Protein AF-0000000068252266 (afdb_homodimer)

InterPro domains:
  IPR003597 Immunoglobulin C1-set [PF07654] (34-118)
  IPR003597 Immunoglobulin C1-set [SM00407] (48-122)
  IPR007110 Immunoglobulin-like domain [PS50835] (32-126)
  IPR013783 Immunoglobulin-like fold [G3DSA:2.60.40.10] (27-131)
  IPR036179 Immunoglobulin-like domain superfamily [SSF48726] (28-122)
  IPR050160 Major Histocompatibility Complex/Immunoglobulin [PTHR19944] (27-120)

pLDDT: mean 85.29, std 20.95, range [29.28, 98.81]

Secondary structure (DSSP, 8-state):
--------------B-TTS-B-----PPPBPPEEEEEPPPHHHHHTT-EEEEEEEEEEBSS--EEEEEETTEEE-TTEEEPPPEE-TTS-EEEEEEEEE-HHHHHH-S-EEEEEE-TT--EEEEE-GGGT-/--------------B-TTS-B-----PPPBPPEEEEEPPPHHHHHTT-EEEEEEEEEEBSS--EEEEEETTEEE-TTEEEPPPEE-TTS-EEEEEEEEE-HHHHHH-S-EEEEEE-TT--EEEEE-GGGT-

Organism: Cavia porcellus (NCBI:txid10141)

Sequence (262 aa):
GQQRFLQKSVSQCVVFGGGTRLTVLGQPKSPPTVSLFPPSSEELQDNKATVVCLLNSFYPGSAKVSWKADGTTINQGVQTTQPAKQSDNKYMASSYLTLTPDQWRSHRRISCQVEHEAGNVEKSLAPSECSGQQRFLQKSVSQCVVFGGGTRLTVLGQPKSPPTVSLFPPSSEELQDNKATVVCLLNSFYPGSAKVSWKADGTTINQGVQTTQPAKQSDNKYMASSYLTLTPDQWRSHRRISCQVEHEAGNVEKSLAPSECS

Solvent-accessible surface area (backbone atoms only — not comparable to full-atom values): 14942 Å² total; per-residue (Å²): 132,86,80,76,79,74,78,71,80,65,79,75,60,68,66,55,75,102,63,61,62,53,65,72,73,61,84,72,69,30,36,52,49,74,46,61,26,56,49,26,71,68,39,45,75,66,64,28,26,45,37,38,37,38,35,34,61,14,23,69,73,62,71,48,79,44,38,26,49,70,84,38,80,52,75,75,52,61,49,68,56,74,61,39,77,44,96,89,71,25,17,36,32,42,34,36,40,51,41,42,43,65,59,50,65,70,38,70,30,42,32,46,36,35,45,32,94,58,38,69,43,75,50,72,46,39,48,82,77,69,99,132,86,80,76,79,74,78,73,81,66,78,76,61,66,64,57,74,101,64,62,63,54,67,70,74,61,83,71,68,30,39,53,49,75,48,60,25,54,50,28,71,67,40,44,74,66,63,27,26,46,37,38,37,38,36,34,63,14,22,70,73,62,70,48,79,45,38,25,48,71,84,37,79,51,75,74,53,60,51,69,56,75,60,40,78,44,96,86,72,25,18,34,33,40,36,35,38,50,40,41,42,65,59,48,65,70,37,71,31,43,31,48,36,34,45,31,94,58,39,70,44,74,50,73,46,40,48,81,76,68,100

Foldseek 3Di:
DDPPPPPPPPPPQPQDPPRPSPCPVDDDFDFWDKDKDWADPVQLVVQKTKIKIKTDFGPPQDKDKWKDFVRHTDDPQKDKDRWDQDPVRGTIIMMMHMDTNVVLQVTQKMKMWMDDPVDIDMDIDGPVVVD/DPPPPPPPPPPPQPQDPPRPSPCVVDPDFDFWDKDKDWADPVQLVVQKTKIKIKTDFGPPQDKDKWKDFPRHTDDPQKDKDRWDQDPVRGTIIMMMHMDTNVVLQVTQKMKMWMDDPVDIDMDIDGPVVVD

Structure (mmCIF, N/CA/C/O backbone):
data_AF-0000000068252266-model_v1
#
loop_
_entity.id
_entity.type
_entity.pdbx_description
1 polymer 'Ig-like domain-containing protein'
#
loop_
_atom_site.group_PDB
_atom_site.id
_atom_site.type_symbol
_atom_site.label_atom_id
_atom_site.label_alt_id
_atom_site.label_comp_id
_atom_site.label_asym_id
_atom_site.label_entity_id
_atom_site.label_seq_id
_atom_site.pdbx_PDB_ins_code
_atom_site.Cartn_x
_atom_site.Cartn_y
_atom_site.Cartn_z
_atom_site.occupancy
_atom_site.B_iso_or_equiv
_atom_site.auth_seq_id
_atom_site.auth_comp_id
_atom_site.auth_asym_id
_atom_site.auth_atom_id
_atom_site.pdbx_PDB_model_num
ATOM 1 N N . GLY A 1 1 ? 28.953 31.609 -19.25 1 29.7 1 GLY A N 1
ATOM 2 C CA . GLY A 1 1 ? 29.438 30.391 -18.641 1 29.7 1 GLY A CA 1
ATOM 3 C C . GLY A 1 1 ? 28.781 30.094 -17.297 1 29.7 1 GLY A C 1
ATOM 4 O O . GLY A 1 1 ? 28.828 30.906 -16.375 1 29.7 1 GLY A O 1
ATOM 5 N N . GLN A 1 2 ? 27.578 29.359 -17.172 1 31.2 2 GLN A N 1
ATOM 6 C CA . GLN A 1 2 ? 26.516 29.422 -16.172 1 31.2 2 GLN A CA 1
ATOM 7 C C . GLN A 1 2 ? 27 28.891 -14.82 1 31.2 2 GLN A C 1
ATOM 9 O O . GLN A 1 2 ? 27.516 27.781 -14.734 1 31.2 2 GLN A O 1
ATOM 14 N N . GLN A 1 3 ? 27.531 29.797 -13.852 1 32.62 3 GLN A N 1
ATOM 15 C CA . GLN A 1 3 ? 28.031 29.547 -12.492 1 32.62 3 GLN A CA 1
ATOM 16 C C . GLN A 1 3 ? 27.031 28.719 -11.695 1 32.62 3 GLN A C 1
ATOM 18 O O . GLN A 1 3 ? 25.875 29.109 -11.539 1 32.62 3 GLN A O 1
ATOM 23 N N . ARG A 1 4 ? 27.094 27.406 -11.867 1 33.03 4 ARG A N 1
ATOM 24 C CA . ARG A 1 4 ? 26.359 26.359 -11.164 1 33.03 4 ARG A CA 1
ATOM 25 C C . ARG A 1 4 ? 26.375 26.594 -9.656 1 33.03 4 ARG A C 1
ATOM 27 O O . ARG A 1 4 ? 27.453 26.578 -9.031 1 33.03 4 ARG A O 1
ATOM 34 N N . PHE A 1 5 ? 25.516 27.5 -9.023 1 32.75 5 PHE A N 1
ATOM 35 C CA . PHE A 1 5 ? 25.281 27.703 -7.602 1 32.75 5 PHE A CA 1
ATOM 36 C C . PHE A 1 5 ? 25.109 26.375 -6.871 1 32.75 5 PHE A C 1
ATOM 38 O O . PHE A 1 5 ? 24.109 25.688 -7.07 1 32.75 5 PHE A O 1
ATOM 45 N N . LEU A 1 6 ? 26.094 25.531 -6.77 1 36.34 6 LEU A N 1
ATOM 46 C CA . LEU A 1 6 ? 26.078 24.328 -5.945 1 36.34 6 LEU A CA 1
ATOM 47 C C . LEU A 1 6 ? 25.578 24.641 -4.535 1 36.34 6 LEU A C 1
ATOM 49 O O . LEU A 1 6 ? 26.172 25.453 -3.83 1 36.34 6 LEU A O 1
ATOM 53 N N . GLN A 1 7 ? 24.344 24.953 -4.316 1 37.72 7 GLN A N 1
ATOM 54 C CA . GLN A 1 7 ? 23.812 25.109 -2.963 1 37.72 7 GLN A CA 1
ATOM 55 C C . GLN A 1 7 ? 24.188 23.906 -2.086 1 37.72 7 GLN A C 1
ATOM 57 O O . GLN A 1 7 ? 23.641 22.828 -2.234 1 37.72 7 GLN A O 1
ATOM 62 N N . LYS A 1 8 ? 25.516 23.672 -1.733 1 38.34 8 LYS A N 1
ATOM 63 C CA . LYS A 1 8 ? 25.922 22.75 -0.679 1 38.34 8 LYS A CA 1
ATOM 64 C C . LYS A 1 8 ? 25.094 22.953 0.584 1 38.34 8 LYS A C 1
ATOM 66 O O . LYS A 1 8 ? 25 24.078 1.102 1 38.34 8 LYS A O 1
ATOM 71 N N . SER A 1 9 ? 23.969 22.234 0.758 1 40.16 9 SER A N 1
ATOM 72 C CA . SER A 1 9 ? 23.344 22.156 2.078 1 40.16 9 SER A CA 1
ATOM 73 C C . SER A 1 9 ? 24.391 22 3.174 1 40.16 9 SER A C 1
ATOM 75 O O . SER A 1 9 ? 25.047 20.953 3.268 1 40.16 9 SER A O 1
ATOM 77 N N . VAL A 1 10 ? 25.109 22.984 3.525 1 40.88 10 VAL A N 1
ATOM 78 C CA . VAL A 1 10 ? 26 23.062 4.684 1 40.88 10 VAL A CA 1
ATOM 79 C C . VAL A 1 10 ? 25.234 22.625 5.938 1 40.88 10 VAL A C 1
ATOM 81 O O . VAL A 1 10 ? 24.125 23.078 6.184 1 40.88 10 VAL A O 1
ATOM 84 N N . SER A 1 11 ? 25.234 21.391 6.273 1 43.44 11 SER A N 1
ATOM 85 C CA . SER A 1 11 ? 24.922 21.031 7.652 1 43.44 11 SER A CA 1
ATOM 86 C C . SER A 1 11 ? 25.453 22.062 8.633 1 43.44 11 SER A C 1
ATOM 88 O O . SER A 1 11 ? 26.672 22.281 8.711 1 43.44 11 SER A O 1
ATOM 90 N N . GLN A 1 12 ? 24.734 23.188 8.719 1 42.5 12 GLN A N 1
ATOM 91 C CA . GLN A 1 12 ? 25.125 24.234 9.656 1 42.5 12 GLN A CA 1
ATOM 92 C C . GLN A 1 12 ? 25.359 23.672 11.055 1 42.5 12 GLN A C 1
ATOM 94 O O . GLN A 1 12 ? 24.422 23.172 11.688 1 42.5 12 GLN A O 1
ATOM 99 N N . CYS A 1 13 ? 26.422 22.953 11.258 1 47.38 13 CYS A N 1
ATOM 100 C CA . CYS A 1 13 ? 26.844 22.625 12.609 1 47.38 13 CYS A CA 1
ATOM 101 C C . CYS A 1 13 ? 26.938 23.875 13.477 1 47.38 13 CYS A C 1
ATOM 103 O O . CYS A 1 13 ? 27.531 24.875 13.07 1 47.38 13 CYS A O 1
ATOM 105 N N . VAL A 1 14 ? 25.922 24.156 14.242 1 48.88 14 VAL A N 1
ATOM 106 C CA . VAL A 1 14 ? 26.062 25.219 15.234 1 48.88 14 VAL A CA 1
ATOM 107 C C . VAL A 1 14 ? 27.281 24.953 16.125 1 48.88 14 VAL A C 1
ATOM 109 O O . VAL A 1 14 ? 27.438 23.859 16.656 1 48.88 14 VAL A O 1
ATOM 112 N N . VAL A 1 15 ? 28.375 25.531 15.734 1 50.25 15 VAL A N 1
ATOM 113 C CA . VAL A 1 15 ? 29.594 25.516 16.531 1 50.25 15 VAL A CA 1
ATOM 114 C C . VAL A 1 15 ? 29.438 26.438 17.734 1 50.25 15 VAL A C 1
ATOM 116 O O . VAL A 1 15 ? 29.172 27.641 17.562 1 50.25 15 VAL A O 1
ATOM 119 N N . PHE A 1 16 ? 28.938 25.906 18.844 1 48.94 16 PHE A N 1
ATOM 120 C CA . PHE A 1 16 ? 29.016 26.766 20.016 1 48.94 16 PHE A CA 1
ATOM 121 C C . PHE A 1 16 ? 30.469 27.047 20.375 1 48.94 16 PHE A C 1
ATOM 123 O O . PHE A 1 16 ? 31.375 26.359 19.906 1 48.94 16 PHE A O 1
ATOM 130 N N . GLY A 1 17 ? 30.875 27.797 21.5 1 48.19 17 GLY A N 1
ATOM 131 C CA . GLY A 1 17 ? 32.125 28.297 22.078 1 48.19 17 GLY A CA 1
ATOM 132 C C . GLY A 1 17 ? 33.219 27.25 22.125 1 48.19 17 GLY A C 1
ATOM 133 O O . GLY A 1 17 ? 33.719 26.828 21.094 1 48.19 17 GLY A O 1
ATOM 134 N N . GLY A 1 18 ? 33.531 26.688 23.375 1 52.78 18 GLY A N 1
ATOM 135 C CA . GLY A 1 18 ? 34.781 26.047 23.719 1 52.78 18 GLY A CA 1
ATOM 136 C C . GLY A 1 18 ? 35.188 24.938 22.75 1 52.78 18 GLY A C 1
ATOM 137 O O . GLY A 1 18 ? 36.25 24.328 22.906 1 52.78 18 GLY A O 1
ATOM 138 N N . GLY A 1 19 ? 34.938 24.859 21.391 1 51.91 19 GLY A N 1
ATOM 139 C CA . GLY A 1 19 ? 35.156 24.125 20.172 1 51.91 19 GLY A CA 1
ATOM 140 C C . GLY A 1 19 ? 34.344 22.844 20.094 1 51.91 19 GLY A C 1
ATOM 141 O O . GLY A 1 19 ? 34.719 21.906 19.391 1 51.91 19 GLY A O 1
ATOM 142 N N . THR A 1 20 ? 33.719 22.438 21.219 1 53.84 20 THR A N 1
ATOM 143 C CA . THR A 1 20 ? 33.031 21.156 21.062 1 53.84 20 THR A CA 1
ATOM 144 C C . THR A 1 20 ? 32.031 21.203 19.891 1 53.84 20 THR A C 1
ATOM 146 O O . THR A 1 20 ? 31.156 22.062 19.859 1 53.84 20 THR A O 1
ATOM 149 N N . ARG A 1 21 ? 32.5 20.844 18.781 1 52.28 21 ARG A N 1
ATOM 150 C CA . ARG A 1 21 ? 31.625 20.641 17.625 1 52.28 21 ARG A CA 1
ATOM 151 C C . ARG A 1 21 ? 30.516 19.641 17.938 1 52.28 21 ARG A C 1
ATOM 153 O O . ARG A 1 21 ? 30.797 18.516 18.375 1 52.28 21 ARG A O 1
ATOM 160 N N . LEU A 1 22 ? 29.5 20.047 18.688 1 50.22 22 LEU A N 1
ATOM 161 C CA . LEU A 1 22 ? 28.359 19.156 18.766 1 50.22 22 LEU A CA 1
ATOM 162 C C . LEU A 1 22 ? 27.953 18.672 17.375 1 50.22 22 LEU A C 1
ATOM 164 O O . LEU A 1 22 ? 27.609 19.484 16.5 1 50.22 22 LEU A O 1
ATOM 168 N N . THR A 1 23 ? 28.766 17.891 16.859 1 50.09 23 THR A N 1
ATOM 169 C CA . THR A 1 23 ? 28.297 17.281 15.617 1 50.09 23 THR A CA 1
ATOM 170 C C . THR A 1 23 ? 26.891 16.719 15.781 1 50.09 23 THR A C 1
ATOM 172 O O . THR A 1 23 ? 26.672 15.797 16.578 1 50.09 23 THR A O 1
ATOM 175 N N . VAL A 1 24 ? 25.922 17.516 15.93 1 52.19 24 VAL A N 1
ATOM 176 C CA . VAL A 1 24 ? 24.578 16.953 15.836 1 52.19 24 VAL A CA 1
ATOM 177 C C . VAL A 1 24 ? 24.547 15.883 14.742 1 52.19 24 VAL A C 1
ATOM 179 O O . VAL A 1 24 ? 24.688 16.203 13.562 1 52.19 24 VAL A O 1
ATOM 182 N N . LEU A 1 25 ? 25.281 14.875 15.031 1 56.47 25 LEU A N 1
ATOM 183 C CA . LEU A 1 25 ? 25.203 13.812 14.031 1 56.47 25 LEU A CA 1
ATOM 184 C C . LEU A 1 25 ? 23.75 13.57 13.602 1 56.47 25 LEU A C 1
ATOM 186 O O . LEU A 1 25 ? 22.906 13.227 14.43 1 56.47 25 LEU A O 1
ATOM 190 N N . GLY A 1 26 ? 23.25 14.445 12.836 1 72.94 26 GLY A N 1
ATOM 191 C CA . GLY A 1 26 ? 21.922 14.273 12.289 1 72.94 26 GLY A CA 1
ATOM 192 C C . GLY A 1 26 ? 21.641 12.844 11.859 1 72.94 26 GLY A C 1
ATOM 193 O O . GLY A 1 26 ? 22.516 11.984 11.93 1 72.94 26 GLY A O 1
ATOM 194 N N . GLN A 1 27 ? 20.391 12.367 11.797 1 86.12 27 GLN A N 1
ATOM 195 C CA . GLN A 1 27 ? 20 11.047 11.312 1 86.12 27 GLN A CA 1
ATOM 196 C C . GLN A 1 27 ? 20.672 10.727 9.977 1 86.12 27 GLN A C 1
ATOM 198 O O . GLN A 1 27 ? 20.672 11.562 9.07 1 86.12 27 GLN A O 1
ATOM 203 N N . PRO A 1 28 ? 21.469 9.664 10 1 92.62 28 PRO A N 1
ATOM 204 C CA . PRO A 1 28 ? 22.109 9.289 8.734 1 92.62 28 PRO A CA 1
ATOM 205 C C . PRO A 1 28 ? 21.109 9.133 7.59 1 92.62 28 PRO A C 1
ATOM 207 O O . PRO A 1 28 ? 19.969 8.719 7.809 1 92.62 28 PRO A O 1
ATOM 210 N N . LYS A 1 29 ? 21.578 9.531 6.398 1 95.81 29 LYS A N 1
ATOM 211 C CA . LYS A 1 29 ? 20.766 9.312 5.207 1 95.81 29 LYS A CA 1
ATOM 212 C C . LYS A 1 29 ? 20.562 7.82 4.949 1 95.81 29 LYS A C 1
ATOM 214 O O . LYS A 1 29 ? 21.469 7.012 5.207 1 95.81 29 LYS A O 1
ATOM 219 N N . SER A 1 30 ? 19.422 7.453 4.539 1 97.56 30 SER A N 1
ATOM 220 C CA . SER A 1 30 ? 19.078 6.07 4.227 1 97.56 30 SER A CA 1
ATOM 221 C C . SER A 1 30 ? 18.141 5.992 3.02 1 97.56 30 SER A C 1
ATOM 223 O O . SER A 1 30 ? 17.109 6.668 2.98 1 97.56 30 SER A O 1
ATOM 225 N N . PRO A 1 31 ? 18.578 5.227 1.984 1 98.12 31 PRO A N 1
ATOM 226 C CA . PRO A 1 31 ? 17.672 5.035 0.848 1 98.12 31 PRO A CA 1
ATOM 227 C C . PRO A 1 31 ? 16.438 4.211 1.205 1 98.12 31 PRO A C 1
ATOM 229 O O . PRO A 1 31 ? 16.469 3.463 2.188 1 98.12 31 PRO A O 1
ATOM 232 N N . PRO A 1 32 ? 15.406 4.301 0.419 1 98.19 32 PRO A N 1
ATOM 233 C CA . PRO A 1 32 ? 14.203 3.516 0.714 1 98.19 32 PRO A CA 1
ATOM 234 C C . PRO A 1 32 ? 14.383 2.027 0.423 1 98.19 32 PRO A C 1
ATOM 236 O O . PRO A 1 32 ? 15.062 1.661 -0.542 1 98.19 32 PRO A O 1
ATOM 239 N N . THR A 1 33 ? 13.922 1.274 1.376 1 95.94 33 THR A N 1
ATOM 240 C CA . THR A 1 33 ? 13.625 -0.108 1.017 1 95.94 33 THR A CA 1
ATOM 241 C C . THR A 1 33 ? 12.336 -0.193 0.206 1 95.94 33 THR A C 1
ATOM 243 O O . THR A 1 33 ? 11.273 0.225 0.673 1 95.94 33 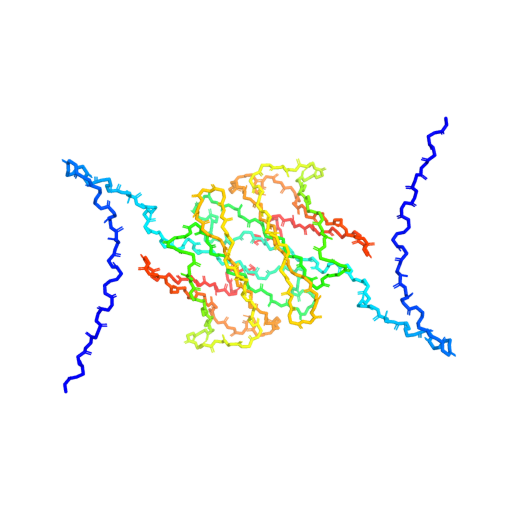THR A O 1
ATOM 246 N N . VAL A 1 34 ? 12.477 -0.774 -1.047 1 97.31 34 VAL A N 1
ATOM 247 C CA . VAL A 1 34 ? 11.336 -0.759 -1.955 1 97.31 34 VAL A CA 1
ATOM 248 C C . VAL A 1 34 ? 10.766 -2.17 -2.094 1 97.31 34 VAL A C 1
ATOM 250 O O . VAL A 1 34 ? 11.516 -3.133 -2.268 1 97.31 34 VAL A O 1
ATOM 253 N N . SER A 1 35 ? 9.508 -2.273 -1.923 1 96.38 35 SER A N 1
ATOM 254 C CA . SER A 1 35 ? 8.797 -3.529 -2.145 1 96.38 35 SER A CA 1
ATOM 255 C C . SER A 1 35 ? 7.648 -3.35 -3.127 1 96.38 35 SER A C 1
ATOM 257 O O . SER A 1 35 ? 6.922 -2.354 -3.064 1 96.38 35 SER A O 1
ATOM 259 N N . LEU A 1 36 ? 7.5 -4.363 -4.027 1 96.81 36 LEU A N 1
ATOM 260 C CA . LEU A 1 36 ? 6.418 -4.352 -5.008 1 96.81 36 LEU A CA 1
ATOM 261 C C . LEU A 1 36 ? 5.43 -5.48 -4.742 1 96.81 36 LEU A C 1
ATOM 263 O O . LEU A 1 36 ? 5.832 -6.609 -4.457 1 96.81 36 LEU A O 1
ATOM 267 N N . PHE A 1 37 ? 4.188 -5.152 -4.809 1 95.88 37 PHE A N 1
ATOM 268 C CA . PHE A 1 37 ? 3.129 -6.125 -4.574 1 95.88 37 PHE A CA 1
ATOM 269 C C . PHE A 1 37 ? 2.227 -6.25 -5.797 1 95.88 37 PHE A C 1
ATOM 271 O O . PHE A 1 37 ? 1.76 -5.242 -6.336 1 95.88 37 PHE A O 1
ATOM 278 N N . PRO A 1 38 ? 1.983 -7.465 -6.148 1 95.31 38 PRO A N 1
ATOM 279 C CA . PRO A 1 38 ? 1.116 -7.684 -7.309 1 95.31 38 PRO A CA 1
ATOM 280 C C . PRO A 1 38 ? -0.359 -7.441 -6.996 1 95.31 38 PRO A C 1
ATOM 282 O O . PRO A 1 38 ? -0.738 -7.348 -5.824 1 95.31 38 PRO A O 1
ATOM 285 N N . PRO A 1 39 ? -1.132 -7.277 -8.055 1 94.19 39 PRO A N 1
ATOM 286 C CA . PRO A 1 39 ? -2.578 -7.195 -7.832 1 94.19 39 PRO A CA 1
ATOM 287 C C . PRO A 1 39 ? -3.135 -8.414 -7.102 1 94.19 39 PRO A C 1
ATOM 289 O O . PRO A 1 39 ? -2.568 -9.508 -7.195 1 94.19 39 PRO A O 1
ATOM 292 N N . SER A 1 40 ? -4.191 -8.148 -6.344 1 87.81 40 SER A N 1
ATOM 293 C CA . SER A 1 40 ? -4.859 -9.281 -5.703 1 87.81 40 SER A CA 1
ATOM 294 C C . SER A 1 40 ? -5.738 -10.039 -6.691 1 87.81 40 SER A C 1
ATOM 296 O O . SER A 1 40 ? -6.188 -9.469 -7.691 1 87.81 40 SER A O 1
ATOM 298 N N . SER A 1 41 ? -5.977 -11.32 -6.387 1 88.38 41 SER A N 1
ATOM 299 C CA . SER A 1 41 ? -6.875 -12.109 -7.219 1 88.38 41 SER A CA 1
ATOM 300 C C . SER A 1 41 ? -8.281 -11.531 -7.227 1 88.38 41 SER A C 1
ATOM 302 O O . SER A 1 41 ? -8.977 -11.578 -8.242 1 88.38 41 SER A O 1
ATOM 304 N N . GLU A 1 42 ? -8.656 -11.023 -6.117 1 87.81 42 GLU A N 1
ATOM 305 C CA . GLU A 1 42 ? -9.977 -10.414 -6.004 1 87.81 42 GLU A CA 1
ATOM 306 C C . GLU A 1 42 ? -10.109 -9.211 -6.934 1 87.81 42 GLU A C 1
ATOM 308 O O . GLU A 1 42 ? -11.133 -9.055 -7.605 1 87.81 42 GLU A O 1
ATOM 313 N N . GLU A 1 43 ? -9.141 -8.359 -6.938 1 91.44 43 GLU A N 1
ATOM 314 C CA . GLU A 1 43 ? -9.164 -7.211 -7.84 1 91.44 43 GLU A CA 1
ATOM 315 C C . GLU A 1 43 ? -9.258 -7.656 -9.297 1 91.44 43 GLU A C 1
ATOM 317 O O . GLU A 1 43 ? -10.016 -7.078 -10.078 1 91.44 43 GLU A O 1
ATOM 322 N N . LEU A 1 44 ? -8.43 -8.656 -9.617 1 92.44 44 LEU A N 1
ATOM 323 C CA . LEU A 1 44 ? -8.398 -9.133 -11 1 92.44 44 LEU A CA 1
ATOM 324 C C . LEU A 1 44 ? -9.773 -9.641 -11.43 1 92.44 44 LEU A C 1
ATOM 326 O O . LEU A 1 44 ? -10.18 -9.453 -12.578 1 92.44 44 LEU A O 1
ATOM 330 N N . GLN A 1 45 ? -10.477 -10.227 -10.508 1 91.69 45 GLN A N 1
ATOM 331 C CA . GLN A 1 45 ? -11.82 -10.711 -10.789 1 91.69 45 GLN A CA 1
ATOM 332 C C . GLN A 1 45 ? -12.805 -9.555 -10.93 1 91.69 45 GLN A C 1
ATOM 334 O O . GLN A 1 45 ? -13.828 -9.68 -11.602 1 91.69 45 GLN A O 1
ATOM 339 N N . ASP A 1 46 ? -12.484 -8.438 -10.336 1 92.94 46 ASP A N 1
ATOM 340 C CA . ASP A 1 46 ? -13.336 -7.262 -10.383 1 92.94 46 ASP A CA 1
ATOM 341 C C . ASP A 1 46 ? -12.875 -6.285 -11.461 1 92.94 46 ASP A C 1
ATOM 343 O O . ASP A 1 46 ? -13.109 -5.078 -11.359 1 92.94 46 ASP A O 1
ATOM 347 N N . ASN A 1 47 ? -12.141 -6.758 -12.375 1 95.69 47 ASN A N 1
ATOM 348 C CA . ASN A 1 47 ? -11.688 -6.035 -13.562 1 95.69 47 ASN A CA 1
ATOM 349 C C . ASN A 1 47 ? -10.781 -4.863 -13.188 1 95.69 47 ASN A C 1
ATOM 351 O O . ASN A 1 47 ? -10.875 -3.791 -13.797 1 95.69 47 ASN A O 1
ATOM 355 N N . LYS A 1 48 ? -9.977 -5.047 -12.188 1 96.19 48 LYS A N 1
ATOM 356 C CA . LYS A 1 48 ? -9.008 -4.062 -11.727 1 96.19 48 LYS A CA 1
ATOM 357 C C . LYS A 1 48 ? -7.684 -4.73 -11.352 1 96.19 48 LYS A C 1
ATOM 359 O O . LYS A 1 48 ? -7.664 -5.887 -10.93 1 96.19 48 LYS A O 1
ATOM 364 N N . ALA A 1 49 ? -6.602 -4.027 -11.672 1 96.38 49 ALA A N 1
ATOM 365 C CA . ALA A 1 49 ? -5.273 -4.496 -11.297 1 96.38 49 ALA A CA 1
ATOM 366 C C . ALA A 1 49 ? -4.441 -3.361 -10.695 1 96.38 49 ALA A C 1
ATOM 368 O O . ALA A 1 49 ? -4.047 -2.434 -11.406 1 96.38 49 ALA A O 1
ATOM 369 N N . THR A 1 50 ? -4.168 -3.459 -9.422 1 97.25 50 THR A N 1
ATOM 370 C CA . THR A 1 50 ? -3.361 -2.441 -8.758 1 97.25 50 THR A CA 1
ATOM 371 C C . THR A 1 50 ? -2.016 -3.018 -8.328 1 97.25 50 THR A C 1
ATOM 373 O O . THR A 1 50 ? -1.962 -4.051 -7.656 1 97.25 50 THR A O 1
ATOM 376 N N . VAL A 1 51 ? -0.969 -2.387 -8.773 1 97.38 51 VAL A N 1
ATOM 377 C CA . VAL A 1 51 ? 0.375 -2.709 -8.305 1 97.38 51 VAL A CA 1
ATOM 378 C C . VAL A 1 51 ? 0.808 -1.699 -7.246 1 97.38 51 VAL A C 1
ATOM 380 O O . VAL A 1 51 ? 0.671 -0.489 -7.438 1 97.38 51 VAL A O 1
ATOM 383 N N . VAL A 1 52 ? 1.273 -2.219 -6.141 1 98 52 VAL A N 1
ATOM 384 C CA . VAL A 1 52 ? 1.628 -1.347 -5.027 1 98 52 VAL A CA 1
ATOM 385 C C . VAL A 1 52 ? 3.148 -1.271 -4.891 1 98 52 VAL A C 1
ATOM 387 O O . VAL A 1 52 ? 3.836 -2.293 -4.961 1 98 52 VAL A O 1
ATOM 390 N N . CYS A 1 53 ? 3.662 -0.132 -4.742 1 98.56 53 CYS A N 1
ATOM 391 C CA . CYS A 1 53 ? 5.062 0.122 -4.43 1 98.56 53 CYS A CA 1
ATOM 392 C C . CYS A 1 53 ? 5.207 0.758 -3.053 1 98.56 53 CYS A C 1
ATOM 394 O O . CYS A 1 53 ? 4.773 1.892 -2.84 1 98.56 53 CYS A O 1
ATOM 396 N N . LEU A 1 54 ? 5.777 0.071 -2.176 1 97.69 54 LEU A N 1
ATOM 397 C CA . LEU A 1 54 ? 5.992 0.561 -0.819 1 97.69 54 LEU A CA 1
ATOM 398 C C . LEU A 1 54 ? 7.426 1.045 -0.635 1 97.69 54 LEU A C 1
ATOM 400 O O . LEU A 1 54 ? 8.375 0.309 -0.919 1 97.69 54 LEU A O 1
ATOM 404 N N . LEU A 1 55 ? 7.586 2.318 -0.233 1 98 55 LEU A N 1
ATOM 405 C CA . LEU A 1 55 ? 8.859 2.898 0.172 1 98 55 LEU A CA 1
ATOM 406 C C . LEU A 1 55 ? 8.969 2.973 1.692 1 98 55 LEU A C 1
ATOM 408 O O . LEU A 1 55 ? 8.211 3.705 2.336 1 98 55 LEU A O 1
ATOM 412 N N . ASN A 1 56 ? 9.961 2.236 2.156 1 95.5 56 ASN A N 1
ATOM 413 C CA . ASN A 1 56 ? 10.039 2.158 3.611 1 95.5 56 ASN A CA 1
ATOM 414 C C . ASN A 1 56 ? 11.406 2.613 4.121 1 95.5 56 ASN A C 1
ATOM 416 O O . ASN A 1 56 ? 12.414 2.463 3.428 1 95.5 56 ASN A O 1
ATOM 420 N N . SER A 1 57 ? 11.43 3.244 5.305 1 95.62 57 SER A N 1
ATOM 421 C CA . SER A 1 57 ? 12.609 3.467 6.133 1 95.62 57 SER A CA 1
ATOM 422 C C . SER A 1 57 ? 13.633 4.336 5.406 1 95.62 57 SER A C 1
ATOM 424 O O . SER A 1 57 ? 14.82 3.996 5.355 1 95.62 57 SER A O 1
ATOM 426 N N . PHE A 1 58 ? 13.188 5.367 4.891 1 97.88 58 PHE A N 1
ATOM 427 C CA . PHE A 1 58 ? 14.133 6.227 4.195 1 97.88 58 PHE A CA 1
ATOM 428 C C . PHE A 1 58 ? 14.242 7.582 4.887 1 97.88 58 PHE A C 1
ATOM 430 O O . PHE A 1 58 ? 13.336 7.984 5.621 1 97.88 58 PHE A O 1
ATOM 437 N N . TYR A 1 59 ? 15.422 8.227 4.691 1 97.94 59 TYR A N 1
ATOM 438 C CA . TYR A 1 59 ? 15.742 9.555 5.219 1 97.94 59 TYR A CA 1
ATOM 439 C C . TYR A 1 59 ? 16.766 10.258 4.348 1 97.94 59 TYR A C 1
ATOM 441 O O . TYR A 1 59 ? 17.766 9.656 3.951 1 97.94 59 TYR A O 1
ATOM 449 N N . PRO A 1 60 ? 16.656 11.477 4.094 1 97.38 60 PRO A N 1
ATOM 450 C CA . PRO A 1 60 ? 15.531 12.336 4.465 1 97.38 60 PRO A CA 1
ATOM 451 C C . PRO A 1 60 ? 14.227 11.945 3.764 1 97.38 60 PRO A C 1
ATOM 453 O O . PRO A 1 60 ? 14.203 11 2.975 1 97.38 60 PRO A O 1
ATOM 456 N N . GLY A 1 61 ? 13.094 12.602 4.047 1 97.12 61 GLY A N 1
ATOM 457 C CA . GLY A 1 61 ? 11.742 12.188 3.695 1 97.12 61 GLY A CA 1
ATOM 458 C C . GLY A 1 61 ? 11.297 12.688 2.334 1 97.12 61 GLY A C 1
ATOM 459 O O . GLY A 1 61 ? 10.141 13.07 2.156 1 97.12 61 GLY A O 1
ATOM 460 N N . SER A 1 62 ? 12.133 12.891 1.439 1 97.25 62 SER A N 1
ATOM 461 C CA . SER A 1 62 ? 11.805 13.234 0.059 1 97.25 62 SER A CA 1
ATOM 462 C C . SER A 1 62 ? 12.242 12.133 -0.902 1 97.25 62 SER A C 1
ATOM 464 O O . SER A 1 62 ? 13.406 11.719 -0.888 1 97.25 62 SER A O 1
ATOM 466 N N . ALA A 1 63 ? 11.312 11.633 -1.663 1 98 63 ALA A N 1
ATOM 467 C CA . ALA A 1 63 ? 11.578 10.602 -2.666 1 98 63 ALA A CA 1
ATOM 468 C C . ALA A 1 63 ? 10.672 10.773 -3.879 1 98 63 ALA A C 1
ATOM 470 O O . ALA A 1 63 ? 9.484 11.094 -3.736 1 98 63 ALA A O 1
ATOM 471 N N . LYS A 1 64 ? 11.219 10.633 -5.066 1 98.12 64 LYS A N 1
ATOM 472 C CA . LYS A 1 64 ? 10.445 10.688 -6.301 1 98.12 64 LYS A CA 1
ATOM 473 C C . LYS A 1 64 ? 10.18 9.289 -6.855 1 98.12 64 LYS A C 1
ATOM 475 O O . LYS A 1 64 ? 11.109 8.5 -7.035 1 98.12 64 LYS A O 1
ATOM 480 N N . VAL A 1 65 ? 8.922 9.062 -7.152 1 98.62 65 VAL A N 1
ATOM 481 C CA . VAL A 1 65 ? 8.531 7.738 -7.613 1 98.62 65 VAL A CA 1
ATOM 482 C C . VAL A 1 65 ? 8.094 7.809 -9.078 1 98.62 65 VAL A C 1
ATOM 484 O O . VAL A 1 65 ? 7.363 8.727 -9.469 1 98.62 65 VAL A O 1
ATOM 487 N N . SER A 1 66 ? 8.625 6.887 -9.891 1 98.75 66 SER A N 1
ATOM 488 C CA . SER A 1 66 ? 8.188 6.703 -11.266 1 98.75 66 SER A CA 1
ATOM 489 C C . SER A 1 66 ? 7.867 5.238 -11.555 1 98.75 66 SER A C 1
ATOM 491 O O . SER A 1 66 ? 8.523 4.34 -11.023 1 98.75 66 SER A O 1
ATOM 493 N N . TRP A 1 67 ? 6.891 5.078 -12.453 1 98.81 67 TRP A N 1
ATOM 494 C CA . TRP A 1 67 ? 6.508 3.734 -12.875 1 98.81 67 TRP A CA 1
ATOM 495 C C . TRP A 1 67 ? 6.891 3.5 -14.336 1 98.81 67 TRP A C 1
ATOM 497 O O . TRP A 1 67 ? 6.781 4.402 -15.164 1 98.81 67 TRP A O 1
ATOM 507 N N . LYS A 1 68 ? 7.332 2.273 -14.594 1 98.62 68 LYS A N 1
ATOM 508 C CA . LYS A 1 68 ? 7.625 1.883 -15.969 1 98.62 68 LYS A CA 1
ATOM 509 C C . LYS A 1 68 ? 6.98 0.542 -16.312 1 98.62 68 LYS A C 1
ATOM 511 O O . LYS A 1 68 ? 6.941 -0.363 -15.477 1 98.62 68 LYS A O 1
ATOM 516 N N . ALA A 1 69 ? 6.426 0.456 -17.484 1 98.12 69 ALA A N 1
ATOM 517 C CA . ALA A 1 69 ? 5.996 -0.804 -18.078 1 98.12 69 ALA A CA 1
ATOM 518 C C . ALA A 1 69 ? 6.871 -1.169 -19.281 1 98.12 69 ALA A C 1
ATOM 520 O O . ALA A 1 69 ? 6.914 -0.442 -20.266 1 98.12 69 ALA A O 1
ATOM 521 N N . ASP A 1 70 ? 7.555 -2.279 -19.141 1 98.06 70 ASP A N 1
ATOM 522 C CA . ASP A 1 70 ? 8.477 -2.723 -20.172 1 98.06 70 ASP A CA 1
ATOM 523 C C . ASP A 1 70 ? 9.438 -1.606 -20.562 1 98.06 70 ASP A C 1
ATOM 525 O O . ASP A 1 70 ? 9.664 -1.359 -21.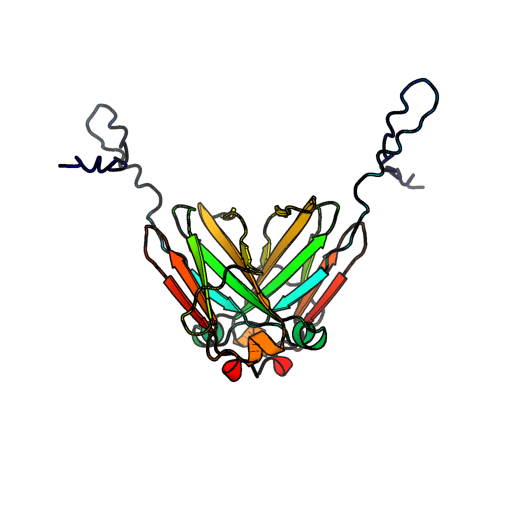75 1 98.06 70 ASP A O 1
ATOM 529 N N . GLY A 1 71 ? 9.812 -0.874 -19.594 1 97 71 GLY A N 1
ATOM 530 C CA . GLY A 1 71 ? 10.852 0.123 -19.828 1 97 71 GLY A CA 1
ATOM 531 C C . GLY A 1 71 ? 10.297 1.483 -20.203 1 97 71 GLY A C 1
ATOM 532 O O . GLY A 1 71 ? 11.031 2.471 -20.234 1 97 71 GLY A O 1
ATOM 533 N N . THR A 1 72 ? 9 1.508 -20.391 1 97.62 72 THR A N 1
ATOM 534 C CA . THR A 1 72 ? 8.367 2.766 -20.766 1 97.62 72 THR A CA 1
ATOM 535 C C . THR A 1 72 ? 7.641 3.395 -19.594 1 97.62 72 THR A C 1
ATOM 537 O O . THR A 1 72 ? 6.91 2.711 -18.859 1 97.62 72 THR A O 1
ATOM 540 N N . THR A 1 73 ? 7.785 4.672 -19.484 1 98.12 73 THR A N 1
ATOM 541 C CA . THR A 1 73 ? 7.211 5.395 -18.344 1 98.12 73 THR A CA 1
ATOM 542 C C . THR A 1 73 ? 5.688 5.395 -18.422 1 98.12 73 THR A C 1
ATOM 544 O O . THR A 1 73 ? 5.113 5.594 -19.5 1 98.12 73 THR A O 1
ATOM 547 N N . ILE A 1 74 ? 5.078 5.105 -17.266 1 97.38 74 ILE A N 1
ATOM 548 C CA . ILE A 1 74 ? 3.631 5.18 -17.109 1 97.38 74 ILE A CA 1
ATOM 549 C C . ILE A 1 74 ? 3.277 6.297 -16.125 1 97.38 74 ILE A C 1
ATOM 551 O O . ILE A 1 74 ? 3.787 6.332 -15.008 1 97.38 74 ILE A O 1
ATOM 555 N N . ASN A 1 75 ? 2.371 7.188 -16.531 1 95.69 75 ASN A N 1
ATOM 556 C CA . ASN A 1 75 ? 1.999 8.289 -15.648 1 95.69 75 ASN A CA 1
ATOM 557 C C . ASN A 1 75 ? 0.515 8.25 -15.297 1 95.69 75 ASN A C 1
ATOM 559 O O . ASN A 1 75 ? 0.083 8.898 -14.344 1 95.69 75 ASN A O 1
ATOM 563 N N . GLN A 1 76 ? -0.215 7.555 -16.109 1 95.56 76 GLN A N 1
ATOM 564 C CA . GLN A 1 76 ? -1.645 7.457 -15.828 1 95.56 76 GLN A CA 1
ATOM 565 C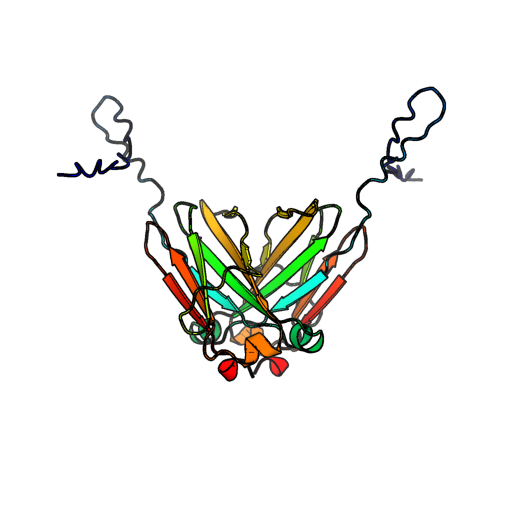 C . GLN A 1 76 ? -1.93 6.387 -14.781 1 95.56 76 GLN A C 1
ATOM 567 O O . GLN A 1 76 ? -1.287 5.332 -14.766 1 95.56 76 GLN A O 1
ATOM 572 N N . GLY A 1 77 ? -2.965 6.613 -13.914 1 95.75 77 GLY A N 1
ATOM 573 C CA . GLY A 1 77 ? -3.377 5.613 -12.938 1 95.75 77 GLY A CA 1
ATOM 574 C C . GLY A 1 77 ? -2.445 5.523 -11.75 1 95.75 77 GLY A C 1
ATOM 575 O O . GLY A 1 77 ? -2.432 4.512 -11.039 1 95.75 77 GLY A O 1
ATOM 576 N N . VAL A 1 78 ? -1.631 6.605 -11.641 1 97.25 78 VAL A N 1
ATOM 577 C CA . VAL A 1 78 ? -0.647 6.582 -10.562 1 97.25 78 VAL A CA 1
ATOM 578 C C . VAL A 1 78 ? -1.106 7.484 -9.422 1 97.25 78 VAL A C 1
ATOM 580 O O . VAL A 1 78 ? -1.523 8.625 -9.648 1 97.25 78 VAL A O 1
ATOM 583 N N . GLN A 1 79 ? -1.175 6.938 -8.242 1 95.06 79 GLN A N 1
ATOM 584 C CA . GLN A 1 79 ? -1.392 7.703 -7.02 1 95.06 79 GLN A CA 1
ATOM 585 C C . GLN A 1 79 ? -0.277 7.453 -6.008 1 95.06 79 GLN A C 1
ATOM 587 O O . GLN A 1 79 ? -0.022 6.309 -5.625 1 95.06 79 GLN A O 1
ATOM 592 N N . THR A 1 80 ? 0.406 8.523 -5.555 1 95.69 80 THR A N 1
ATOM 593 C CA . THR A 1 80 ? 1.485 8.406 -4.578 1 95.69 80 THR A CA 1
ATOM 594 C C . THR A 1 80 ? 1.173 9.234 -3.332 1 95.69 80 THR A C 1
ATOM 596 O O . THR A 1 80 ? 0.771 10.391 -3.434 1 95.69 80 THR A O 1
ATOM 599 N N . THR A 1 81 ? 1.338 8.609 -2.166 1 94.69 81 THR A N 1
ATOM 600 C CA . THR A 1 81 ? 1.084 9.32 -0.917 1 94.69 81 THR A CA 1
ATOM 601 C C . THR A 1 81 ? 2.275 10.203 -0.542 1 94.69 81 THR A C 1
ATOM 603 O O . THR A 1 81 ? 3.402 9.945 -0.973 1 94.69 81 THR A O 1
ATOM 606 N N . GLN A 1 82 ? 1.93 11.234 0.271 1 92.94 82 GLN A N 1
ATOM 607 C CA . GLN A 1 82 ? 3.029 11.969 0.891 1 92.94 82 GLN A CA 1
ATOM 608 C C . GLN A 1 82 ? 3.762 11.102 1.911 1 92.94 82 GLN A C 1
ATOM 610 O O . GLN A 1 82 ? 3.137 10.328 2.639 1 92.94 82 GLN A O 1
ATOM 615 N N . PRO A 1 83 ? 5.074 11.281 1.93 1 95.81 83 PRO A N 1
ATOM 616 C CA . PRO A 1 83 ? 5.809 10.523 2.945 1 95.81 83 PRO A CA 1
ATOM 617 C C . PRO A 1 83 ? 5.352 10.844 4.367 1 95.81 83 PRO A C 1
ATOM 619 O O . PRO A 1 83 ? 5.07 12 4.68 1 95.81 83 PRO A O 1
ATOM 622 N N . ALA A 1 84 ? 5.219 9.828 5.129 1 93.5 84 ALA A N 1
ATOM 623 C CA . ALA A 1 84 ? 4.848 9.961 6.535 1 93.5 84 ALA A CA 1
ATOM 624 C C . ALA A 1 84 ? 6.004 9.562 7.449 1 93.5 84 ALA A C 1
ATOM 626 O O . ALA A 1 84 ? 6.633 8.516 7.246 1 93.5 84 ALA A O 1
ATOM 627 N N . LYS A 1 85 ? 6.254 10.406 8.438 1 93.69 85 LYS A N 1
ATOM 628 C CA . LYS A 1 85 ? 7.316 10.102 9.391 1 93.69 85 LYS A CA 1
ATOM 629 C C . LYS A 1 85 ? 6.898 8.984 10.344 1 93.69 85 LYS A C 1
ATOM 631 O O . LYS A 1 85 ? 5.773 8.977 10.852 1 93.69 85 LYS A O 1
ATOM 636 N N . GLN A 1 86 ? 7.824 8.062 10.445 1 91.19 86 GLN A N 1
ATOM 637 C CA . GLN A 1 86 ? 7.574 6.941 11.344 1 91.19 86 GLN A CA 1
ATOM 638 C C . GLN A 1 86 ? 8.18 7.199 12.727 1 91.19 86 GLN A C 1
ATOM 640 O O . GLN A 1 86 ? 8.781 8.242 12.961 1 91.19 86 GLN A O 1
ATOM 645 N N . SER A 1 87 ? 7.938 6.281 13.695 1 89.12 87 SER A N 1
ATOM 646 C CA . SER A 1 87 ? 8.391 6.418 15.07 1 89.12 87 SER A CA 1
ATOM 647 C C . SER A 1 87 ? 9.914 6.438 15.148 1 89.12 87 SER A C 1
ATOM 649 O O . SER A 1 87 ? 10.484 7.02 16.078 1 89.12 87 SER A O 1
ATOM 651 N N . ASP A 1 88 ? 10.656 5.836 14.219 1 91.88 88 ASP A N 1
ATOM 652 C CA . ASP A 1 88 ? 12.117 5.809 14.211 1 91.88 88 ASP A CA 1
ATOM 653 C C . ASP A 1 88 ? 12.688 7.02 13.469 1 91.88 88 ASP A C 1
ATOM 655 O O . ASP A 1 88 ? 13.867 7.051 13.141 1 91.88 88 ASP A O 1
ATOM 659 N N . ASN A 1 89 ? 11.836 7.941 13.078 1 94.06 89 ASN A N 1
ATOM 660 C CA . ASN A 1 89 ? 12.172 9.211 12.445 1 94.06 89 ASN A CA 1
ATOM 661 C C . ASN A 1 89 ? 12.469 9.047 10.961 1 94.06 89 ASN A C 1
ATOM 663 O O . ASN A 1 89 ? 12.914 9.984 10.305 1 94.06 89 ASN A O 1
ATOM 667 N N . LYS A 1 90 ? 12.32 7.836 10.453 1 96.44 90 LYS A N 1
ATOM 668 C CA . LYS A 1 90 ? 12.391 7.602 9.016 1 96.44 90 LYS A CA 1
ATOM 669 C C . LYS A 1 90 ? 11.008 7.699 8.375 1 96.44 90 LYS A C 1
ATOM 671 O O . LYS A 1 90 ? 10.016 7.945 9.055 1 96.44 90 LYS A O 1
ATOM 676 N N . TYR A 1 91 ? 11.016 7.629 7.051 1 96.69 91 TYR A N 1
ATOM 677 C CA . TYR A 1 91 ? 9.766 7.922 6.355 1 96.69 91 TYR A CA 1
ATOM 678 C C . TYR A 1 91 ? 9.266 6.695 5.605 1 96.69 91 TYR A C 1
ATOM 680 O O . TYR A 1 91 ? 10.039 5.785 5.293 1 96.69 91 TYR A O 1
ATOM 688 N N . MET A 1 92 ? 7.977 6.723 5.422 1 96.44 92 MET A N 1
ATOM 689 C CA . MET A 1 92 ? 7.273 5.719 4.629 1 96.44 92 MET A CA 1
ATOM 690 C C . MET A 1 92 ? 6.344 6.379 3.615 1 96.44 92 MET A C 1
ATOM 692 O O . MET A 1 92 ? 5.762 7.434 3.891 1 96.44 92 MET A O 1
ATOM 696 N N . ALA A 1 93 ? 6.227 5.816 2.451 1 96.69 93 ALA A N 1
ATOM 697 C CA . ALA A 1 93 ? 5.301 6.25 1.408 1 96.69 93 ALA A CA 1
ATOM 698 C C . ALA A 1 93 ? 4.883 5.078 0.527 1 96.69 93 ALA A C 1
ATOM 700 O O . ALA A 1 93 ? 5.5 4.008 0.569 1 96.69 93 ALA A O 1
ATOM 701 N N . SER A 1 94 ? 3.828 5.223 -0.149 1 97.44 94 SER A N 1
ATOM 702 C CA . SER A 1 94 ? 3.369 4.203 -1.085 1 97.44 94 SER A CA 1
ATOM 703 C C . SER A 1 94 ? 2.914 4.824 -2.402 1 97.44 94 SER A C 1
ATOM 705 O O . SER A 1 94 ? 2.422 5.953 -2.424 1 97.44 94 SER A O 1
ATOM 707 N N . SER A 1 95 ? 3.156 4.18 -3.447 1 97.75 95 SER A N 1
ATOM 708 C CA . SER A 1 95 ? 2.639 4.527 -4.766 1 97.75 95 SER A CA 1
ATOM 709 C C . SER A 1 95 ? 1.806 3.391 -5.352 1 97.75 95 SER A C 1
ATOM 711 O O . SER A 1 95 ? 2.141 2.217 -5.18 1 97.75 95 SER A O 1
ATOM 713 N N . TYR A 1 96 ? 0.768 3.715 -5.949 1 98.31 96 TYR A N 1
ATOM 714 C CA . TYR A 1 96 ? -0.185 2.76 -6.504 1 98.31 96 TYR A CA 1
ATOM 715 C C . TYR A 1 96 ? -0.35 2.965 -8.008 1 98.31 96 TYR A C 1
ATOM 717 O O . TYR A 1 96 ? -0.624 4.078 -8.461 1 98.31 96 TYR A O 1
ATOM 725 N N . LEU A 1 97 ? -0.139 1.927 -8.75 1 98.38 97 LEU A N 1
ATOM 726 C CA . LEU A 1 97 ? -0.402 1.931 -10.188 1 98.38 97 LEU A CA 1
ATOM 727 C C . LEU A 1 97 ? -1.633 1.092 -10.516 1 98.38 97 LEU A C 1
ATOM 729 O O . LEU A 1 97 ? -1.642 -0.12 -10.289 1 98.38 97 LEU A O 1
ATOM 733 N N . THR A 1 98 ? -2.66 1.712 -10.969 1 97.62 98 THR A N 1
ATOM 734 C CA . THR A 1 98 ? -3.885 1.014 -11.344 1 97.62 98 THR A CA 1
ATOM 735 C C . THR A 1 98 ? -3.936 0.773 -12.852 1 97.62 98 THR A C 1
ATOM 737 O O . THR A 1 98 ? -3.828 1.716 -13.641 1 97.62 98 THR A O 1
ATOM 740 N N . LEU A 1 99 ? -4.113 -0.483 -13.195 1 97.75 99 LEU A N 1
ATOM 741 C CA . LEU A 1 99 ? -4.254 -0.944 -14.57 1 97.75 99 LEU A CA 1
ATOM 742 C C . LEU A 1 99 ? -5.523 -1.775 -14.734 1 97.75 99 LEU A C 1
ATOM 744 O O . LEU A 1 99 ? -6.191 -2.098 -13.758 1 97.75 99 LEU A O 1
ATOM 748 N N . THR A 1 100 ? -5.875 -2.012 -16 1 97.44 100 THR A N 1
ATOM 749 C CA . THR A 1 100 ? -6.812 -3.104 -16.25 1 97.44 100 THR A CA 1
ATOM 750 C C . THR A 1 100 ? -6.102 -4.449 -16.188 1 97.44 100 THR A C 1
ATOM 752 O O . THR A 1 100 ? -4.887 -4.531 -16.391 1 97.44 100 THR A O 1
ATOM 755 N N . PRO A 1 101 ? -6.926 -5.512 -15.891 1 96.75 101 PRO A N 1
ATOM 756 C CA . PRO A 1 101 ? -6.297 -6.836 -15.906 1 96.75 101 PRO A CA 1
ATOM 757 C C . PRO A 1 101 ? -5.613 -7.148 -17.234 1 96.75 101 PRO A C 1
ATOM 759 O O . PRO A 1 101 ? -4.535 -7.746 -17.25 1 96.75 101 PRO A O 1
ATOM 762 N N . ASP A 1 102 ? -6.148 -6.684 -18.359 1 96.94 102 ASP A N 1
ATOM 763 C CA . ASP A 1 102 ? -5.555 -6.914 -19.672 1 96.94 102 ASP A CA 1
A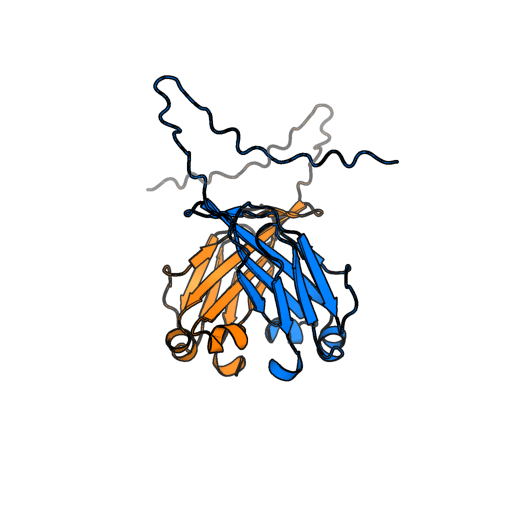TOM 764 C C . ASP A 1 102 ? -4.215 -6.188 -19.797 1 96.94 102 ASP A C 1
ATOM 766 O O . ASP A 1 102 ? -3.242 -6.754 -20.297 1 96.94 102 ASP A O 1
ATOM 770 N N . GLN A 1 103 ? -4.191 -4.965 -19.359 1 96.62 103 GLN A N 1
ATOM 771 C CA . GLN A 1 103 ? -2.945 -4.207 -19.375 1 96.62 103 GLN A CA 1
ATOM 772 C C . GLN A 1 103 ? -1.883 -4.879 -18.5 1 96.62 103 GLN A C 1
ATOM 774 O O . GLN A 1 103 ? -0.735 -5.031 -18.922 1 96.62 103 GLN A O 1
ATOM 779 N N . TRP A 1 104 ? -2.268 -5.328 -17.344 1 96.5 104 TRP A N 1
ATOM 780 C CA . TRP A 1 104 ? -1.364 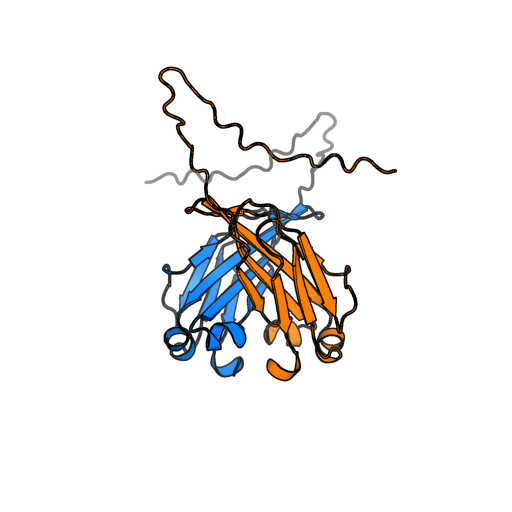-5.98 -16.406 1 96.5 104 TRP A CA 1
ATOM 781 C C . TRP A 1 104 ? -0.774 -7.25 -17.016 1 96.5 104 TRP A C 1
ATOM 783 O O . TRP A 1 104 ? 0.445 -7.438 -17.016 1 96.5 104 TRP A O 1
ATOM 793 N N . ARG A 1 105 ? -1.59 -8 -17.609 1 95.12 105 ARG A N 1
ATOM 794 C CA . ARG A 1 105 ? -1.169 -9.305 -18.125 1 95.12 105 ARG A CA 1
ATOM 795 C C . ARG A 1 105 ? -0.366 -9.141 -19.422 1 95.12 105 ARG A C 1
ATOM 797 O O . ARG A 1 105 ? 0.379 -10.039 -19.812 1 95.12 105 ARG A O 1
ATOM 804 N N . SER A 1 106 ? -0.557 -8.031 -20.094 1 96.38 106 SER A N 1
ATOM 805 C CA . SER A 1 106 ? 0.076 -7.84 -21.391 1 96.38 106 SER A CA 1
ATOM 806 C C . SER A 1 106 ? 1.525 -7.391 -21.234 1 96.38 106 SER A C 1
ATOM 808 O O . SER A 1 106 ? 2.307 -7.465 -22.188 1 96.38 106 SER A O 1
ATOM 810 N N . HIS A 1 107 ? 1.871 -6.84 -20.078 1 97.19 107 HIS A N 1
ATOM 811 C CA . HIS A 1 107 ? 3.238 -6.375 -19.875 1 97.19 107 HIS A CA 1
ATOM 812 C C . HIS A 1 107 ? 4.129 -7.496 -19.344 1 97.19 107 HIS A C 1
ATOM 814 O O . HIS A 1 107 ? 3.674 -8.352 -18.578 1 97.19 107 HIS A O 1
ATOM 820 N N . ARG A 1 108 ? 5.398 -7.449 -19.766 1 96.19 108 ARG A N 1
ATOM 821 C CA . ARG A 1 108 ? 6.379 -8.414 -19.266 1 96.19 108 ARG A CA 1
ATOM 822 C C . ARG A 1 108 ? 6.855 -8.039 -17.875 1 96.19 108 ARG A C 1
ATOM 824 O O . ARG A 1 108 ? 7.145 -8.914 -17.047 1 96.19 108 ARG A O 1
ATOM 831 N N . ARG A 1 109 ? 6.914 -6.723 -17.734 1 96.62 109 ARG A N 1
ATOM 832 C CA . ARG A 1 109 ? 7.445 -6.262 -16.453 1 96.62 109 ARG A CA 1
ATOM 833 C C . ARG A 1 109 ? 6.891 -4.891 -16.094 1 96.62 109 ARG A C 1
ATOM 835 O O . ARG A 1 109 ? 6.77 -4.016 -16.953 1 96.62 109 ARG A O 1
ATOM 842 N N . ILE A 1 110 ? 6.516 -4.742 -14.867 1 97.62 110 ILE A N 1
ATOM 843 C CA . ILE A 1 110 ? 6.156 -3.457 -14.281 1 97.62 110 ILE A CA 1
ATOM 844 C C . ILE A 1 110 ? 7.199 -3.062 -13.234 1 97.62 110 ILE A C 1
ATOM 846 O O . ILE A 1 110 ? 7.551 -3.863 -12.367 1 97.62 110 ILE A O 1
ATOM 850 N N . SER A 1 111 ? 7.742 -1.843 -13.367 1 98.38 111 SER A N 1
ATOM 851 C CA . SER A 1 111 ? 8.805 -1.418 -12.461 1 98.38 111 SER A CA 1
ATOM 852 C C . SER A 1 111 ? 8.422 -0.147 -11.711 1 98.38 111 SER A C 1
ATOM 854 O O . SER A 1 111 ? 7.723 0.712 -12.25 1 98.38 111 SER A O 1
ATOM 856 N N . CYS A 1 112 ? 8.836 -0.11 -10.469 1 98.75 112 CYS A N 1
ATOM 857 C CA . CYS A 1 112 ? 8.805 1.102 -9.656 1 98.75 112 CYS A CA 1
ATOM 858 C C . CYS A 1 112 ? 10.211 1.64 -9.422 1 98.75 112 CYS A C 1
ATOM 860 O O . CYS A 1 112 ? 11.055 0.955 -8.844 1 98.75 112 CYS A O 1
ATOM 862 N N . GLN A 1 113 ? 10.445 2.852 -9.898 1 98.75 113 GLN A N 1
ATOM 863 C CA . GLN A 1 113 ? 11.727 3.527 -9.734 1 98.75 113 GLN A CA 1
ATOM 864 C C . GLN A 1 113 ? 11.625 4.648 -8.703 1 98.75 113 GLN A C 1
ATOM 866 O O . GLN A 1 113 ? 10.742 5.504 -8.789 1 98.75 113 GLN A O 1
ATOM 871 N N . VAL A 1 114 ? 12.602 4.602 -7.773 1 98.81 114 VAL A N 1
ATOM 872 C CA . VAL A 1 114 ? 12.594 5.594 -6.703 1 98.81 114 VAL A CA 1
ATOM 873 C C . VAL A 1 114 ? 13.906 6.367 -6.699 1 98.81 114 VAL A C 1
ATOM 875 O O . VAL A 1 114 ? 14.984 5.773 -6.602 1 98.81 114 VAL A O 1
ATOM 878 N N . GLU A 1 115 ? 13.797 7.641 -6.852 1 98.75 115 GLU A N 1
ATOM 879 C CA . GLU A 1 115 ? 14.945 8.531 -6.707 1 98.75 115 GLU A CA 1
ATOM 880 C C . GLU A 1 115 ? 15.008 9.125 -5.301 1 98.75 115 GLU A C 1
ATOM 882 O O . GLU A 1 115 ? 14.039 9.727 -4.832 1 98.75 115 GLU A O 1
ATOM 887 N N . HIS A 1 116 ? 16.094 8.875 -4.703 1 98.56 116 HIS A N 1
ATOM 888 C CA . HIS A 1 116 ? 16.344 9.383 -3.359 1 98.56 116 HIS A CA 1
ATOM 889 C C . HIS A 1 116 ? 17.797 9.82 -3.191 1 98.56 116 HIS A C 1
ATOM 891 O O . HIS A 1 116 ? 18.703 9.227 -3.783 1 98.56 116 HIS A O 1
ATOM 897 N N . GLU A 1 117 ? 18.016 10.852 -2.393 1 97.75 117 GLU A N 1
ATOM 898 C CA . GLU A 1 117 ? 19.344 11.445 -2.262 1 97.75 117 GLU A CA 1
ATOM 899 C C . GLU A 1 117 ? 20.344 10.438 -1.699 1 97.75 117 GLU A C 1
ATOM 901 O O . GLU A 1 117 ? 21.547 10.531 -1.965 1 97.75 117 GLU A O 1
ATOM 906 N N . ALA A 1 118 ? 19.859 9.477 -0.963 1 97.62 118 ALA A N 1
ATOM 907 C CA . ALA A 1 118 ? 20.766 8.492 -0.368 1 97.62 118 ALA A CA 1
ATOM 908 C C . ALA A 1 118 ? 21 7.32 -1.312 1 97.62 118 ALA A C 1
ATOM 910 O O . ALA A 1 118 ? 21.812 6.445 -1.034 1 97.62 118 ALA A O 1
ATOM 911 N N . GLY A 1 119 ? 20.219 7.203 -2.438 1 98 119 GLY A N 1
ATOM 912 C CA . GLY A 1 119 ? 20.375 6.129 -3.406 1 98 119 GLY A CA 1
ATOM 913 C C . GLY A 1 119 ? 19.094 5.824 -4.168 1 98 119 GLY A C 1
ATOM 914 O O . GLY A 1 119 ? 18.016 5.754 -3.576 1 98 119 GLY A O 1
ATOM 915 N N . ASN A 1 120 ? 19.297 5.672 -5.461 1 98.06 120 ASN A N 1
ATOM 916 C CA . ASN A 1 120 ? 18.156 5.277 -6.293 1 98.06 120 ASN A CA 1
ATOM 917 C C . ASN A 1 120 ? 17.891 3.779 -6.191 1 98.06 120 ASN A C 1
ATOM 919 O O . ASN A 1 120 ? 18.828 2.977 -6.113 1 98.06 120 ASN A O 1
ATOM 923 N N . VAL A 1 121 ? 16.656 3.48 -6.18 1 98.12 121 VAL A N 1
ATOM 924 C CA . VAL A 1 121 ? 16.266 2.08 -6.094 1 98.12 121 VAL A CA 1
ATOM 925 C C . VAL A 1 121 ? 15.211 1.774 -7.156 1 98.12 121 VAL A C 1
ATOM 927 O O . VAL A 1 121 ? 14.328 2.596 -7.418 1 98.12 121 VAL A O 1
ATOM 930 N N . GLU A 1 122 ? 15.305 0.565 -7.797 1 97.75 122 GLU A N 1
ATOM 931 C CA . GLU A 1 122 ? 14.289 0.081 -8.727 1 97.75 122 GLU A CA 1
ATOM 932 C C . GLU A 1 122 ? 13.938 -1.377 -8.453 1 97.75 122 GLU A C 1
ATOM 934 O O . GLU A 1 122 ? 14.82 -2.211 -8.258 1 97.75 122 GLU A O 1
ATOM 939 N N . LYS A 1 123 ? 12.688 -1.623 -8.352 1 97.06 123 LYS A N 1
ATOM 940 C CA . LYS A 1 123 ? 12.172 -2.984 -8.242 1 97.06 123 LYS A CA 1
ATOM 941 C C . LYS A 1 123 ? 11.172 -3.279 -9.359 1 97.06 123 LYS A C 1
ATOM 943 O O . LYS A 1 123 ? 10.5 -2.371 -9.859 1 97.06 123 LYS A O 1
ATOM 948 N N . SER A 1 124 ? 11.078 -4.543 -9.75 1 96.25 124 SER A N 1
ATOM 949 C CA . SER A 1 124 ? 10.188 -4.926 -10.844 1 96.25 124 SER A CA 1
ATOM 950 C C . SER A 1 124 ? 9.383 -6.172 -10.492 1 96.25 124 SER A C 1
ATOM 952 O O . SER A 1 124 ? 9.789 -6.961 -9.641 1 96.25 124 SER A O 1
ATOM 954 N N . LEU A 1 125 ? 8.234 -6.266 -11.141 1 95.12 125 LEU A N 1
ATOM 955 C CA . LEU A 1 125 ? 7.367 -7.434 -11.062 1 95.12 125 LEU A CA 1
ATOM 956 C C . LEU A 1 125 ? 6.977 -7.922 -12.453 1 95.12 125 LEU A C 1
ATOM 958 O O . LEU A 1 125 ? 6.703 -7.113 -13.344 1 95.12 125 LEU A O 1
ATOM 962 N N . ALA A 1 126 ? 7.059 -9.195 -12.539 1 93.44 126 ALA A N 1
ATOM 963 C CA . ALA A 1 126 ? 6.551 -9.82 -13.758 1 93.44 126 ALA A CA 1
ATOM 964 C C . ALA A 1 126 ? 5.191 -10.477 -13.508 1 93.44 126 ALA A C 1
ATOM 966 O O . ALA A 1 126 ? 5.066 -11.352 -12.648 1 93.44 126 ALA A O 1
ATOM 967 N N . PRO A 1 127 ? 4.141 -10.055 -14.25 1 91.69 127 PRO A N 1
ATOM 968 C CA . PRO A 1 127 ? 2.832 -10.695 -14.086 1 91.69 127 PRO A CA 1
ATOM 969 C C . PRO A 1 127 ? 2.906 -12.219 -14.164 1 91.69 127 PRO A C 1
ATOM 971 O O . PRO A 1 127 ? 2.16 -12.914 -13.469 1 91.69 127 PRO A O 1
ATOM 974 N N . SER A 1 128 ? 3.803 -12.742 -14.93 1 84.56 128 SER A N 1
ATOM 975 C CA . SER A 1 128 ? 3.928 -14.188 -15.109 1 84.56 128 SER A CA 1
ATOM 976 C C . SER A 1 128 ? 4.398 -14.867 -13.82 1 84.56 128 SER A C 1
ATOM 978 O O . SER A 1 128 ? 4.211 -16.078 -13.648 1 84.56 128 SER A O 1
ATOM 980 N N . GLU A 1 129 ? 4.988 -14.109 -12.922 1 76.06 129 GLU A N 1
ATOM 981 C CA . GLU A 1 129 ? 5.488 -14.672 -11.672 1 76.06 129 GLU A CA 1
ATOM 982 C C . GLU A 1 129 ? 4.414 -14.641 -10.586 1 76.06 129 GLU A C 1
ATOM 984 O O . GLU A 1 129 ? 4.645 -15.109 -9.469 1 76.06 129 GLU A O 1
ATOM 989 N N . CYS A 1 130 ? 3.309 -13.984 -10.836 1 72.81 130 CYS A N 1
ATOM 990 C CA . CYS A 1 130 ? 2.24 -13.844 -9.859 1 72.81 130 CYS A CA 1
ATOM 991 C C . CYS A 1 130 ? 1.068 -14.758 -10.188 1 72.81 130 CYS A C 1
ATOM 993 O O . CYS A 1 130 ? 0.115 -14.859 -9.422 1 72.81 130 CYS A O 1
ATOM 995 N N . SER A 1 131 ? 1.028 -15.555 -11.297 1 56 131 SER A N 1
ATOM 996 C CA . SER A 1 131 ? -0.044 -16.406 -11.789 1 56 131 SER A CA 1
ATOM 997 C C . SER A 1 131 ? -0.029 -17.766 -11.086 1 56 131 SER A C 1
ATOM 999 O O . SER A 1 131 ? 1.029 -18.25 -10.68 1 56 131 SER A O 1
ATOM 1001 N N . GLY B 1 1 ? -30.125 3.186 34.812 1 29.28 1 GLY B N 1
ATOM 1002 C CA . GLY B 1 1 ? -30.609 3.045 33.438 1 29.28 1 GLY B CA 1
ATOM 1003 C C . GLY B 1 1 ? -29.891 3.949 32.469 1 29.28 1 GLY B C 1
ATOM 1004 O O . GLY B 1 1 ? -29.875 5.172 32.625 1 29.28 1 GLY B O 1
ATOM 1005 N N . GLN B 1 2 ? -28.719 3.555 31.828 1 31.44 2 GLN B N 1
ATOM 1006 C CA . GLN B 1 2 ? -27.594 4.328 31.297 1 31.44 2 GLN B CA 1
ATOM 1007 C C . GLN B 1 2 ? -28.016 5.164 30.094 1 31.44 2 GLN B C 1
ATOM 1009 O O . GLN B 1 2 ? -28.562 4.633 29.125 1 31.44 2 GLN B O 1
ATOM 1014 N N . GLN B 1 3 ? -28.531 6.457 30.266 1 33.06 3 GLN B N 1
ATOM 1015 C CA . GLN B 1 3 ? -28.953 7.441 29.281 1 33.06 3 GLN B CA 1
ATOM 1016 C C . GLN B 1 3 ? -27.906 7.586 28.172 1 33.06 3 GLN B C 1
ATOM 1018 O O . GLN B 1 3 ? -26.75 7.902 28.438 1 33.06 3 GLN B O 1
ATOM 1023 N N . ARG B 1 4 ? -28 6.707 27.203 1 33.28 4 ARG B N 1
ATOM 1024 C CA . ARG B 1 4 ? -27.234 6.68 25.953 1 33.28 4 ARG B CA 1
ATOM 1025 C C . ARG B 1 4 ? -27.234 8.055 25.281 1 33.28 4 ARG B C 1
ATOM 1027 O O . ARG B 1 4 ? -28.281 8.57 24.891 1 33.28 4 ARG B O 1
ATOM 1034 N N . PHE B 1 5 ? -26.406 9.086 25.703 1 33.91 5 PHE B N 1
ATOM 1035 C CA . PHE B 1 5 ? -26.141 10.367 25.062 1 33.91 5 PHE B CA 1
ATOM 1036 C C . PHE B 1 5 ? -25.906 10.195 23.562 1 33.91 5 PHE B C 1
ATOM 1038 O O . PHE B 1 5 ? -24.906 9.617 23.141 1 33.91 5 PHE B O 1
ATOM 1045 N N . LEU B 1 6 ? -26.875 9.82 22.75 1 37.31 6 LEU B N 1
ATOM 1046 C CA . LEU B 1 6 ? -26.812 9.797 21.297 1 37.31 6 LEU B CA 1
ATOM 1047 C C . LEU B 1 6 ? -26.281 11.109 20.75 1 37.31 6 LEU B C 1
ATOM 1049 O O . LEU B 1 6 ? -26.859 12.172 21 1 37.31 6 LEU B O 1
ATOM 1053 N N . GLN B 1 7 ? -25.031 11.477 20.922 1 38.69 7 GLN B N 1
ATOM 1054 C CA . GLN B 1 7 ? -24.469 12.648 20.25 1 38.69 7 GLN B CA 1
ATOM 1055 C C . GLN B 1 7 ? -24.797 12.648 18.766 1 38.69 7 GLN B C 1
ATOM 1057 O O . GLN B 1 7 ? -24.219 11.883 17.984 1 38.69 7 GLN B O 1
ATOM 1062 N N . LYS B 1 8 ? -26.109 12.812 18.344 1 38.41 8 LYS B N 1
ATOM 1063 C CA . LYS B 1 8 ? -26.469 13.094 16.953 1 38.41 8 LYS B CA 1
ATOM 1064 C C . LYS B 1 8 ? -25.609 14.211 16.375 1 38.41 8 LYS B C 1
ATOM 1066 O O . LYS B 1 8 ? -25.516 15.305 16.953 1 38.41 8 LYS B O 1
ATOM 1071 N N . SER B 1 9 ? -24.469 13.914 15.703 1 40.81 9 SER B N 1
ATOM 1072 C CA . SER B 1 9 ? -23.828 14.906 14.859 1 40.81 9 SER B CA 1
ATOM 1073 C C . SER B 1 9 ? -24.844 15.703 14.055 1 40.81 9 SER B C 1
ATOM 1075 O O . SER B 1 9 ? -25.547 15.148 13.203 1 40.81 9 SER B O 1
ATOM 1077 N N . VAL B 1 10 ? -25.516 16.609 14.594 1 41.62 10 VAL B N 1
ATOM 1078 C CA . VAL B 1 10 ? -26.375 17.594 13.945 1 41.62 10 VAL B CA 1
ATOM 1079 C C . VAL B 1 10 ? -25.609 18.281 12.82 1 41.62 10 VAL B C 1
ATOM 1081 O O . VAL B 1 10 ? -24.484 18.75 13.023 1 41.62 10 VAL B O 1
ATOM 1084 N N . SER B 1 11 ? -25.625 17.766 11.641 1 43.78 11 SER B N 1
ATOM 1085 C CA . SER B 1 11 ? -25.297 18.609 10.492 1 43.78 11 SER B CA 1
ATOM 1086 C C . SER B 1 11 ? -25.812 20.031 10.68 1 43.78 11 SER B C 1
ATOM 1088 O O . SER B 1 11 ? -27.031 20.234 10.828 1 43.78 11 SER B O 1
ATOM 1090 N N . GLN B 1 12 ? -25.078 20.812 11.484 1 43.19 12 GLN B N 1
ATOM 1091 C CA . GLN B 1 12 ? -25.469 22.203 11.703 1 43.19 12 GLN B CA 1
ATOM 1092 C C . GLN B 1 12 ? -25.719 22.922 10.383 1 43.19 12 GLN B C 1
ATOM 1094 O O . GLN B 1 12 ? -24.781 23.109 9.586 1 43.19 12 GLN B O 1
ATOM 1099 N N . CYS B 1 13 ? -26.781 22.641 9.734 1 47.41 13 CYS B N 1
ATOM 1100 C CA . CYS B 1 13 ? -27.203 23.469 8.609 1 47.41 13 CYS B CA 1
ATOM 1101 C C . CYS B 1 13 ? -27.312 24.938 9.008 1 47.41 13 CYS B C 1
ATOM 1103 O O . CYS B 1 13 ? -27.891 25.25 10.047 1 47.41 13 CYS B O 1
ATOM 1105 N N . VAL B 1 14 ? -26.312 25.719 8.727 1 48.94 14 VAL B N 1
ATOM 1106 C CA . VAL B 1 14 ? -26.469 27.156 8.898 1 48.94 14 VAL B CA 1
ATOM 1107 C C . VAL B 1 14 ? -27.672 27.656 8.102 1 48.94 14 VAL B C 1
ATOM 1109 O O . VAL B 1 14 ? -27.797 27.344 6.914 1 48.94 14 VAL B O 1
ATOM 1112 N N . VAL B 1 15 ? -28.781 27.75 8.773 1 50.34 15 VAL B N 1
ATOM 1113 C CA . VAL B 1 15 ? -29.984 28.328 8.211 1 50.34 15 VAL B CA 1
ATOM 1114 C C . VAL B 1 15 ? -29.859 29.844 8.156 1 50.34 15 VAL B C 1
ATOM 1116 O O . VAL B 1 15 ? -29.594 30.484 9.172 1 50.34 15 VAL B O 1
ATOM 1119 N N . PHE B 1 16 ? -29.297 30.375 7.055 1 48.88 16 PHE B N 1
ATOM 1120 C CA . PHE B 1 16 ? -29.406 31.828 6.961 1 48.88 16 PHE B CA 1
ATOM 1121 C C . PHE B 1 16 ? -30.859 32.281 6.895 1 48.88 16 PHE B C 1
ATOM 1123 O O . PHE B 1 16 ? -31.75 31.453 6.664 1 48.88 16 PHE B O 1
ATOM 1130 N N . GLY B 1 17 ? -31.281 33.625 6.605 1 48.38 17 GLY B N 1
ATOM 1131 C CA . GLY B 1 17 ? -32.531 34.375 6.543 1 48.38 17 GLY B CA 1
ATOM 1132 C C . GLY B 1 17 ? -33.625 33.656 5.766 1 48.38 17 GLY B C 1
ATOM 1133 O O . GLY B 1 17 ? -33.875 32.469 5.992 1 48.38 17 GLY B O 1
ATOM 1134 N N . GLY B 1 18 ? -34.031 34.219 4.527 1 53.03 18 GLY B N 1
ATOM 1135 C CA . GLY B 1 18 ? -35.281 33.969 3.828 1 53.03 18 GLY B CA 1
ATOM 1136 C C . GLY B 1 18 ? -35.562 32.5 3.623 1 53.03 18 GLY B C 1
ATOM 1137 O O . GLY B 1 18 ? -36.625 32.156 3.08 1 53.03 18 GLY B O 1
ATOM 1138 N N . GLY B 1 19 ? -35.375 31.438 4.43 1 51.75 19 GLY B N 1
ATOM 1139 C CA . GLY B 1 19 ? -35.531 30.016 4.699 1 51.75 19 GLY B CA 1
ATOM 1140 C C . GLY B 1 19 ? -34.719 29.141 3.77 1 51.75 19 GLY B C 1
ATOM 1141 O O . GLY B 1 19 ? -35.062 27.984 3.531 1 51.75 19 GLY B O 1
ATOM 1142 N N . THR B 1 20 ? -34.094 29.734 2.736 1 53.59 20 THR B N 1
ATOM 1143 C CA . THR B 1 20 ? -33.375 28.797 1.877 1 53.59 20 THR B CA 1
ATOM 1144 C C . THR B 1 20 ? -32.375 27.969 2.689 1 53.59 20 THR B C 1
ATOM 1146 O O . THR B 1 20 ? -31.531 28.516 3.379 1 53.59 20 THR B O 1
ATOM 1149 N N . ARG B 1 21 ? -32.844 26.891 3.141 1 51.91 21 ARG B N 1
ATOM 1150 C CA . ARG B 1 21 ? -31.953 25.891 3.75 1 51.91 21 ARG B CA 1
ATOM 1151 C C . ARG B 1 21 ? -30.828 25.516 2.807 1 51.91 21 ARG B C 1
ATOM 1153 O O . ARG B 1 21 ? -31.062 25.109 1.666 1 51.91 21 ARG B O 1
ATOM 1160 N N . LEU B 1 22 ? -29.812 26.359 2.676 1 50 22 LEU B N 1
ATOM 1161 C CA . LEU B 1 22 ? -28.641 25.859 1.975 1 50 22 LEU B CA 1
ATOM 1162 C C . LEU B 1 22 ? -28.219 24.5 2.516 1 50 22 LEU B C 1
ATOM 1164 O O . LEU B 1 22 ? -27.906 24.375 3.701 1 50 22 LEU B O 1
ATOM 1168 N N . THR B 1 23 ? -29.016 23.594 2.221 1 50.12 23 THR B N 1
ATOM 1169 C CA . THR B 1 23 ? -28.547 22.25 2.562 1 50.12 23 THR B CA 1
ATOM 1170 C C . THR B 1 23 ? -27.109 22.047 2.061 1 50.12 23 THR B C 1
ATOM 1172 O O . THR B 1 23 ? -26.875 22.062 0.853 1 50.12 23 THR B O 1
ATOM 1175 N N . VAL B 1 24 ? -26.188 22.688 2.594 1 52.34 24 VAL B N 1
ATOM 1176 C CA . VAL B 1 24 ? -24.828 22.281 2.254 1 52.34 24 VAL B CA 1
ATOM 1177 C C . VAL B 1 24 ? -24.75 20.75 2.141 1 52.34 24 VAL B C 1
ATOM 1179 O O . VAL B 1 24 ? -24.922 20.047 3.135 1 52.34 24 VAL B O 1
ATOM 1182 N N . LEU B 1 25 ? -25.453 20.312 1.157 1 56.72 25 LEU B N 1
ATOM 1183 C CA . LEU B 1 25 ? -25.344 18.859 0.979 1 56.72 25 LEU B CA 1
ATOM 1184 C C . LEU B 1 25 ? -23.891 18.422 1.104 1 56.72 25 LEU B C 1
ATOM 1186 O O . LEU B 1 25 ? -23.031 18.828 0.319 1 56.72 25 LEU B O 1
ATOM 1190 N N . GLY B 1 26 ? -23.422 18.422 2.271 1 72.81 26 GLY B N 1
ATOM 1191 C CA . GLY B 1 26 ? -22.078 17.922 2.523 1 72.81 26 GLY B CA 1
ATOM 1192 C C . GLY B 1 26 ? -21.734 16.672 1.729 1 72.81 26 GLY B C 1
ATOM 1193 O O . GLY B 1 26 ? -22.594 16.156 1.003 1 72.81 26 GLY B O 1
ATOM 1194 N N . GLN B 1 27 ? -20.484 16.344 1.426 1 86.44 27 GLN B N 1
ATOM 1195 C CA . GLN B 1 27 ? -20.047 15.117 0.747 1 86.44 27 GLN B CA 1
ATOM 1196 C C . GLN B 1 27 ? -20.688 13.883 1.373 1 86.44 27 GLN B C 1
ATOM 1198 O O . GLN B 1 27 ? -20.719 13.742 2.598 1 86.44 27 GLN B O 1
ATOM 1203 N N . PRO B 1 28 ? -21.438 13.172 0.547 1 92.75 28 PRO B N 1
ATOM 1204 C CA . PRO B 1 28 ? -22.047 11.953 1.077 1 92.75 28 PRO B CA 1
ATOM 1205 C C . PRO B 1 28 ? -21.016 11.023 1.732 1 92.75 28 PRO B C 1
ATOM 1207 O O . PRO B 1 28 ? -19.875 10.945 1.286 1 92.75 28 PRO B O 1
ATOM 1210 N N . LYS B 1 29 ? -21.5 10.375 2.805 1 95.75 29 LYS B N 1
ATOM 1211 C CA . LYS B 1 29 ? -20.656 9.359 3.432 1 95.75 29 LYS B CA 1
ATOM 1212 C C . LYS B 1 29 ? -20.406 8.188 2.484 1 95.75 29 LYS B C 1
ATOM 1214 O O . LYS B 1 29 ? -21.281 7.824 1.696 1 95.75 29 LYS B O 1
ATOM 1219 N N . SER B 1 30 ? -19.234 7.676 2.48 1 97.56 30 SER B N 1
ATOM 1220 C CA . SER B 1 30 ? -18.844 6.539 1.652 1 97.56 30 SER B CA 1
ATOM 1221 C C . SER B 1 30 ? -17.906 5.609 2.402 1 97.56 30 SER B C 1
ATOM 1223 O O . SER B 1 30 ? -16.891 6.059 2.951 1 97.56 30 SER B O 1
ATOM 1225 N N . PRO B 1 31 ? -18.312 4.312 2.5 1 98.12 31 PRO B N 1
ATOM 1226 C CA . PRO B 1 31 ? -17.375 3.363 3.121 1 98.12 31 PRO B CA 1
ATOM 1227 C C . PRO B 1 31 ? -16.125 3.119 2.277 1 98.12 31 PRO B C 1
ATOM 1229 O O . PRO B 1 31 ? -16.141 3.355 1.067 1 98.12 31 PRO B O 1
ATOM 1232 N N . PRO B 1 32 ? -15.078 2.633 2.873 1 98.19 32 PRO B N 1
ATOM 1233 C CA . PRO B 1 32 ? -13.859 2.373 2.104 1 98.19 32 PRO B CA 1
ATOM 1234 C C . PRO B 1 32 ? -13.992 1.169 1.174 1 98.19 32 PRO B C 1
ATOM 1236 O O . PRO B 1 32 ? -14.648 0.182 1.525 1 98.19 32 PRO B O 1
ATOM 1239 N N . THR B 1 33 ? -13.531 1.396 -0.012 1 95.94 33 THR B N 1
ATOM 1240 C CA . THR B 1 33 ? -13.188 0.225 -0.813 1 95.94 33 THR B CA 1
ATOM 1241 C C . THR B 1 33 ? -11.883 -0.402 -0.33 1 95.94 33 THR B C 1
ATOM 1243 O O . THR B 1 33 ? -10.844 0.257 -0.311 1 95.94 33 THR B O 1
ATOM 1246 N N . VAL B 1 34 ? -11.992 -1.725 0.066 1 97.31 34 VAL B N 1
ATOM 1247 C CA . VAL B 1 34 ? -10.836 -2.361 0.688 1 97.31 34 VAL B CA 1
ATOM 1248 C C . VAL B 1 34 ? -10.227 -3.377 -0.276 1 97.31 34 VAL B C 1
ATOM 1250 O O . VAL B 1 34 ? -10.945 -4.164 -0.895 1 97.31 34 VAL B O 1
ATOM 1253 N N . SER B 1 35 ? -8.953 -3.277 -0.463 1 96.38 35 SER B N 1
ATOM 1254 C CA . SER B 1 35 ? -8.203 -4.25 -1.25 1 96.38 35 SER B CA 1
ATOM 1255 C C . SER B 1 35 ? -7.047 -4.836 -0.446 1 96.38 35 SER B C 1
ATOM 1257 O O . SER B 1 35 ? -6.352 -4.113 0.272 1 96.38 35 SER B O 1
ATOM 1259 N N . LEU B 1 36 ? -6.855 -6.176 -0.604 1 96.81 36 LEU B N 1
ATOM 1260 C CA . LEU B 1 36 ? -5.773 -6.879 0.075 1 96.81 36 LEU B CA 1
ATOM 1261 C C . LEU B 1 36 ? -4.754 -7.406 -0.929 1 96.81 36 LEU B C 1
ATOM 1263 O O . LEU B 1 36 ? -5.125 -7.957 -1.968 1 96.81 36 LEU B O 1
ATOM 1267 N N . PHE B 1 37 ? -3.518 -7.188 -0.632 1 95.88 37 PHE B N 1
ATOM 1268 C CA . PHE B 1 37 ? -2.434 -7.625 -1.504 1 95.88 37 PHE B CA 1
ATOM 1269 C C . PHE B 1 37 ? -1.512 -8.594 -0.776 1 95.88 37 PHE B C 1
ATOM 1271 O O . PHE B 1 37 ? -1.072 -8.328 0.343 1 95.88 37 PHE B O 1
ATOM 1278 N N . PRO B 1 38 ? -1.222 -9.656 -1.455 1 95.31 38 PRO B N 1
ATOM 1279 C CA . PRO B 1 38 ? -0.33 -10.648 -0.845 1 95.31 38 PRO B CA 1
ATOM 1280 C C . PRO B 1 38 ? 1.132 -10.203 -0.849 1 95.31 38 PRO B C 1
ATOM 1282 O O . PRO B 1 38 ? 1.49 -9.25 -1.541 1 95.31 38 PRO B O 1
ATOM 1285 N N . PRO B 1 39 ? 1.927 -10.867 -0.021 1 94.19 39 PRO B N 1
ATOM 1286 C CA . PRO B 1 39 ? 3.365 -10.594 -0.086 1 94.19 39 PRO B CA 1
ATOM 1287 C C . PRO B 1 39 ? 3.947 -10.828 -1.479 1 94.19 39 PRO B C 1
ATOM 1289 O O . PRO B 1 39 ? 3.416 -11.641 -2.246 1 94.19 39 PRO B O 1
ATOM 1292 N N . SER B 1 40 ? 4.98 -10.047 -1.767 1 88 40 SER B N 1
ATOM 1293 C CA . SER B 1 40 ? 5.672 -10.289 -3.029 1 88 40 SER B CA 1
ATOM 1294 C C . SER B 1 40 ? 6.586 -11.508 -2.938 1 88 40 SER B C 1
ATOM 1296 O O . SER B 1 40 ? 7.035 -11.867 -1.848 1 88 40 SER B O 1
ATOM 1298 N N . SER B 1 41 ? 6.871 -12.117 -4.094 1 88.38 41 SER B N 1
ATOM 1299 C CA . SER B 1 41 ? 7.801 -13.242 -4.129 1 88.38 41 SER B CA 1
ATOM 1300 C C . SER B 1 41 ? 9.195 -12.82 -3.666 1 88.38 41 SER B C 1
ATOM 1302 O O . SER B 1 41 ? 9.898 -13.594 -3.018 1 88.38 41 SER B O 1
ATOM 1304 N N . GLU B 1 42 ? 9.539 -11.641 -4.008 1 87.88 42 GLU B N 1
ATOM 1305 C CA . GLU B 1 42 ? 10.836 -11.117 -3.605 1 87.88 42 GLU B CA 1
ATOM 1306 C C . GLU B 1 42 ? 10.945 -11.023 -2.088 1 87.88 42 GLU B C 1
ATOM 1308 O O . GLU B 1 42 ? 11.977 -11.391 -1.511 1 87.88 42 GLU B O 1
ATOM 1313 N N . GLU B 1 43 ? 9.945 -10.492 -1.453 1 91.44 43 GLU B N 1
ATOM 1314 C CA . GLU B 1 43 ? 9.945 -10.414 0.005 1 91.44 43 GLU B CA 1
ATOM 1315 C C . GLU B 1 43 ? 10.078 -11.797 0.632 1 91.44 43 GLU B C 1
ATOM 1317 O O . GLU B 1 43 ? 10.82 -11.984 1.595 1 91.44 43 GLU B O 1
ATOM 1322 N N . LEU B 1 44 ? 9.281 -12.727 0.078 1 92.62 44 LEU B N 1
ATOM 1323 C CA . LEU B 1 44 ? 9.289 -14.07 0.635 1 92.62 44 LEU B CA 1
ATOM 1324 C C . LEU B 1 44 ? 10.688 -14.688 0.555 1 92.62 44 LEU B C 1
ATOM 1326 O O . LEU B 1 44 ? 11.102 -15.414 1.459 1 92.62 44 LEU B O 1
ATOM 1330 N N . GLN B 1 45 ? 11.383 -14.367 -0.492 1 91.75 45 GLN B N 1
ATOM 1331 C CA . GLN B 1 45 ? 12.75 -14.852 -0.65 1 91.75 45 GLN B CA 1
ATOM 1332 C C . GLN B 1 45 ? 13.695 -14.164 0.328 1 91.75 45 GLN B C 1
ATOM 1334 O O . GLN B 1 45 ? 14.734 -14.727 0.698 1 91.75 45 GLN B O 1
ATOM 1339 N N . ASP B 1 46 ? 13.328 -12.992 0.76 1 92.94 46 ASP B N 1
ATOM 1340 C CA . ASP B 1 46 ? 14.141 -12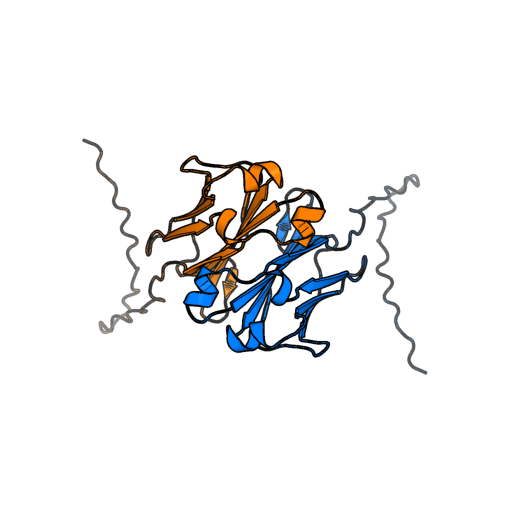.227 1.692 1 92.94 46 ASP B CA 1
ATOM 1341 C C . ASP B 1 46 ? 13.664 -12.414 3.129 1 92.94 46 ASP B C 1
ATOM 1343 O O . ASP B 1 46 ? 13.859 -11.539 3.973 1 92.94 46 ASP B O 1
ATOM 1347 N N . ASN B 1 47 ? 12.969 -13.438 3.365 1 95.69 47 ASN B N 1
ATOM 1348 C CA . ASN B 1 47 ? 12.516 -13.867 4.684 1 95.69 47 ASN B CA 1
ATOM 1349 C C . ASN B 1 47 ? 11.57 -12.844 5.312 1 95.69 47 ASN B C 1
ATOM 1351 O O . ASN B 1 47 ? 11.641 -12.586 6.516 1 95.69 47 ASN B O 1
ATOM 1355 N N . LYS B 1 48 ? 10.766 -12.234 4.508 1 96.19 48 LYS B N 1
ATOM 1356 C CA . LYS B 1 48 ? 9.75 -11.266 4.93 1 96.19 48 LYS B CA 1
ATOM 1357 C C . LYS B 1 48 ? 8.445 -11.469 4.164 1 96.19 48 LYS B C 1
ATOM 1359 O O . LYS B 1 48 ? 8.453 -11.922 3.018 1 96.19 48 LYS B O 1
ATOM 1364 N N . ALA B 1 49 ? 7.348 -11.281 4.891 1 96.38 49 ALA B N 1
ATOM 1365 C CA . ALA B 1 49 ? 6.027 -11.344 4.27 1 96.38 49 ALA B CA 1
ATOM 1366 C C . ALA B 1 49 ? 5.152 -10.172 4.715 1 96.38 49 ALA B C 1
ATOM 1368 O O . ALA B 1 49 ? 4.738 -10.109 5.875 1 96.38 49 ALA B O 1
ATOM 1369 N N . THR B 1 50 ? 4.867 -9.273 3.793 1 97.25 50 THR B N 1
ATOM 1370 C CA . THR B 1 50 ? 4.02 -8.133 4.109 1 97.25 50 THR B CA 1
ATOM 1371 C C . THR B 1 50 ? 2.684 -8.227 3.373 1 97.25 50 THR B C 1
ATOM 1373 O O . THR B 1 50 ? 2.652 -8.406 2.154 1 97.25 50 THR B O 1
ATOM 1376 N N . VAL B 1 51 ? 1.627 -8.195 4.133 1 97.31 51 VAL B N 1
ATOM 1377 C CA . VAL B 1 51 ? 0.286 -8.094 3.564 1 97.31 51 VAL B CA 1
ATOM 1378 C C . VAL B 1 51 ? -0.194 -6.648 3.617 1 97.31 51 VAL B C 1
ATOM 1380 O O . VAL B 1 51 ? -0.095 -5.992 4.656 1 97.31 51 VAL B O 1
ATOM 1383 N N . VAL B 1 52 ? -0.66 -6.168 2.486 1 98 52 VAL B N 1
ATOM 1384 C CA . VAL B 1 52 ? -1.057 -4.766 2.4 1 98 52 VAL B CA 1
ATOM 1385 C C . VAL B 1 52 ? -2.58 -4.664 2.348 1 98 52 VAL B C 1
ATOM 1387 O O . VAL B 1 52 ? -3.232 -5.406 1.609 1 98 52 VAL B O 1
ATOM 1390 N N . CYS B 1 53 ? -3.129 -3.822 3.092 1 98.56 53 CYS B N 1
ATOM 1391 C CA . CYS B 1 53 ? -4.543 -3.463 3.061 1 98.56 53 CYS B CA 1
ATOM 1392 C C . CYS B 1 53 ? -4.727 -2.012 2.633 1 98.56 53 CYS B C 1
ATOM 1394 O O . CYS B 1 53 ? -4.328 -1.094 3.354 1 98.56 53 CYS B O 1
ATOM 1396 N N . LEU B 1 54 ? -5.297 -1.818 1.531 1 97.69 54 LEU B N 1
ATOM 1397 C CA . LEU B 1 54 ? -5.539 -0.48 1.004 1 97.69 54 LEU B CA 1
ATOM 1398 C C . LEU B 1 54 ? -6.992 -0.066 1.224 1 97.69 54 LEU B C 1
ATOM 1400 O O . LEU B 1 54 ? -7.914 -0.791 0.84 1 97.69 54 LEU B O 1
ATOM 1404 N N . LEU B 1 55 ? -7.195 1.064 1.908 1 98 55 LEU B N 1
ATOM 1405 C CA . LEU B 1 55 ? -8.492 1.713 2.059 1 98 55 LEU B CA 1
ATOM 1406 C C . LEU B 1 55 ? -8.617 2.9 1.11 1 98 55 LEU B C 1
ATOM 1408 O O . LEU B 1 55 ? -7.891 3.887 1.243 1 98 55 LEU B O 1
ATOM 1412 N N . ASN B 1 56 ? -9.602 2.736 0.24 1 95.44 56 ASN B N 1
ATOM 1413 C CA . ASN B 1 56 ? -9.711 3.779 -0.775 1 95.44 56 ASN B CA 1
ATOM 1414 C C . ASN B 1 56 ? -11.086 4.426 -0.776 1 95.44 56 ASN B C 1
ATOM 1416 O O . ASN B 1 56 ? -12.086 3.779 -0.439 1 95.44 56 ASN B O 1
ATOM 1420 N N . SER B 1 57 ? -11.156 5.734 -1.092 1 95.69 57 SER B N 1
ATOM 1421 C CA . SER B 1 57 ? -12.352 6.469 -1.479 1 95.69 57 SER B CA 1
ATOM 1422 C C . SER B 1 57 ? -13.391 6.461 -0.361 1 95.69 57 SER B C 1
ATOM 1424 O O . SER B 1 57 ? -14.562 6.168 -0.599 1 95.69 57 SER B O 1
ATOM 1426 N N . PHE B 1 58 ? -12.953 6.762 0.759 1 97.88 58 PHE B N 1
ATOM 1427 C CA . PHE B 1 58 ? -13.922 6.777 1.851 1 97.88 58 PHE B CA 1
ATOM 1428 C C . PHE B 1 58 ? -14.078 8.188 2.414 1 97.88 58 PHE B C 1
ATOM 1430 O O . PHE B 1 58 ? -13.195 9.031 2.244 1 97.88 58 PHE B O 1
ATOM 1437 N N . TYR B 1 59 ? -15.281 8.414 3.004 1 98 59 TYR B N 1
ATOM 1438 C CA . TYR B 1 59 ? -15.648 9.672 3.645 1 98 59 TYR B CA 1
ATOM 1439 C C . TYR B 1 59 ? -16.688 9.453 4.734 1 98 59 TYR B C 1
ATOM 1441 O O . TYR B 1 59 ? -17.656 8.727 4.531 1 98 59 TYR B O 1
ATOM 1449 N N . PRO B 1 60 ? -16.609 10.07 5.828 1 97.38 60 PRO B N 1
ATOM 1450 C CA . PRO B 1 60 ? -15.516 10.961 6.246 1 97.38 60 PRO B CA 1
ATOM 1451 C C . PRO B 1 60 ? -14.195 10.211 6.438 1 97.38 60 PRO B C 1
ATOM 1453 O O . PRO B 1 60 ? -14.133 9 6.242 1 97.38 60 PRO B O 1
ATOM 1456 N N . GLY B 1 61 ? -13.078 10.891 6.773 1 97.19 61 GLY B N 1
ATOM 1457 C CA . GLY B 1 61 ? -11.711 10.391 6.703 1 97.19 61 GLY B CA 1
ATOM 1458 C C . GLY B 1 61 ? -11.258 9.703 7.977 1 97.19 61 GLY B C 1
ATOM 1459 O O . GLY B 1 61 ? -10.102 9.828 8.375 1 97.19 61 GLY B O 1
ATOM 1460 N N . SER B 1 62 ? -12.094 9.148 8.727 1 97.25 62 SER B N 1
ATOM 1461 C CA . SER B 1 62 ? -11.75 8.344 9.891 1 97.25 62 SER B CA 1
ATOM 1462 C C . SER B 1 62 ? -12.141 6.879 9.688 1 97.25 62 SER B 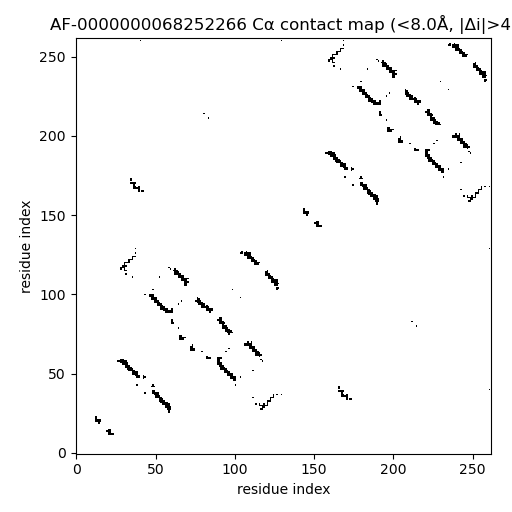C 1
ATOM 1464 O O . SER B 1 62 ? -13.281 6.578 9.336 1 97.25 62 SER B O 1
ATOM 1466 N N . ALA B 1 63 ? -11.188 6.012 9.82 1 98 63 ALA B N 1
ATOM 1467 C CA . ALA B 1 63 ? -11.398 4.57 9.703 1 98 63 ALA B CA 1
ATOM 1468 C C . ALA B 1 63 ? -10.477 3.801 10.641 1 98 63 ALA B C 1
ATOM 1470 O O . ALA B 1 63 ? -9.312 4.16 10.805 1 98 63 ALA B O 1
ATOM 1471 N N . LYS B 1 64 ? -11.008 2.791 11.297 1 98.06 64 LYS B N 1
ATOM 1472 C CA . LYS B 1 64 ? -10.219 1.926 12.164 1 98.06 64 LYS B CA 1
ATOM 1473 C C . LYS B 1 64 ? -9.906 0.597 11.484 1 98.06 64 LYS B C 1
ATOM 1475 O O . LYS B 1 64 ? -10.812 -0.09 11.008 1 98.06 64 LYS B O 1
ATOM 1480 N N . VAL B 1 65 ? -8.633 0.262 11.523 1 98.62 65 VAL B N 1
ATOM 1481 C CA . VAL B 1 65 ? -8.203 -0.952 10.844 1 98.62 65 VAL B CA 1
ATOM 1482 C C . VAL B 1 65 ? -7.746 -1.989 11.867 1 98.62 65 VAL B C 1
ATOM 1484 O O . VAL B 1 65 ? -7.047 -1.658 12.82 1 98.62 65 VAL B O 1
ATOM 1487 N N . SER B 1 66 ? -8.227 -3.211 11.703 1 98.69 66 SER B N 1
ATOM 1488 C CA . SER B 1 66 ? -7.766 -4.355 12.477 1 98.69 66 SER B CA 1
ATOM 1489 C C . SER B 1 66 ? -7.402 -5.527 11.578 1 98.69 66 SER B C 1
ATOM 1491 O O . SER B 1 66 ? -8.039 -5.738 10.539 1 98.69 66 SER B O 1
ATOM 1493 N N . TRP B 1 67 ? -6.426 -6.277 12.055 1 98.81 67 TRP B N 1
ATOM 1494 C CA . TRP B 1 67 ? -6 -7.473 11.336 1 98.81 67 TRP B CA 1
ATOM 1495 C C . TRP B 1 67 ? -6.359 -8.734 12.109 1 98.81 67 TRP B C 1
ATOM 1497 O O . TRP B 1 67 ? -6.27 -8.758 13.336 1 98.81 67 TRP B O 1
ATOM 1507 N N . LYS B 1 68 ? -6.727 -9.758 11.352 1 98.62 68 LYS B N 1
ATOM 1508 C CA . LYS B 1 68 ? -6.988 -11.062 11.961 1 98.62 68 LYS B CA 1
ATOM 1509 C C . LYS B 1 68 ? -6.297 -12.18 11.18 1 98.62 68 LYS B C 1
ATOM 1511 O O . LYS B 1 68 ? -6.238 -12.141 9.953 1 98.62 68 LYS B O 1
ATOM 1516 N N . ALA B 1 69 ? -5.738 -13.094 11.898 1 98.06 69 ALA B N 1
ATOM 1517 C CA . ALA B 1 69 ? -5.262 -14.367 11.352 1 98.06 69 ALA B CA 1
ATOM 1518 C C . ALA B 1 69 ? -6.109 -15.531 11.852 1 98.06 69 ALA B C 1
ATOM 1520 O O . ALA B 1 69 ? -6.164 -15.797 13.055 1 98.06 69 ALA B O 1
ATOM 1521 N N . ASP B 1 70 ? -6.75 -16.172 10.914 1 98.06 70 ASP B N 1
ATOM 1522 C CA . ASP B 1 70 ? -7.641 -17.281 11.258 1 98.06 70 ASP B CA 1
ATOM 1523 C C . ASP B 1 70 ? -8.633 -16.875 12.344 1 98.06 70 ASP B C 1
ATOM 1525 O O . ASP B 1 70 ? -8.84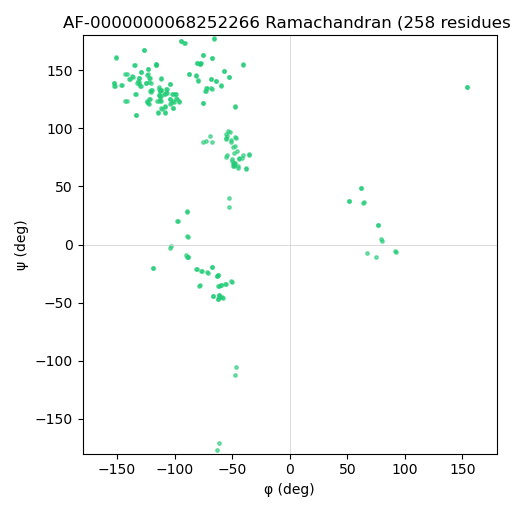4 -17.609 13.305 1 98.06 70 ASP B O 1
ATOM 1529 N N . GLY B 1 71 ? -9.055 -15.672 12.242 1 96.94 71 GLY B N 1
ATOM 1530 C CA . GLY B 1 71 ? -10.117 -15.219 13.125 1 96.94 71 GLY B CA 1
ATOM 1531 C C . GLY B 1 71 ? -9.602 -14.594 14.406 1 96.94 71 GLY B C 1
ATOM 1532 O O . GLY B 1 71 ? -10.367 -13.992 15.164 1 96.94 71 GLY B O 1
ATOM 1533 N N . THR B 1 72 ? -8.312 -14.672 14.562 1 97.62 72 THR B N 1
ATOM 1534 C CA . THR B 1 72 ? -7.715 -14.117 15.773 1 97.62 72 THR B CA 1
ATOM 1535 C C . THR B 1 72 ? -7.027 -12.789 15.477 1 97.62 72 THR B C 1
ATOM 1537 O O . THR B 1 72 ? -6.289 -12.672 14.5 1 97.62 72 THR B O 1
ATOM 1540 N N . THR B 1 73 ? -7.215 -11.859 16.359 1 98.12 73 THR B N 1
ATOM 1541 C CA . THR B 1 73 ? -6.68 -10.516 16.172 1 98.12 73 THR B CA 1
ATOM 1542 C C . THR B 1 73 ? -5.156 -10.531 16.234 1 98.12 73 THR B C 1
ATOM 1544 O O . THR B 1 73 ? -4.574 -11.18 17.109 1 98.12 73 THR B O 1
ATOM 1547 N N . ILE B 1 74 ? -4.551 -9.844 15.273 1 97.38 74 ILE B N 1
ATOM 1548 C CA . ILE B 1 74 ? -3.105 -9.633 15.25 1 97.38 74 ILE B CA 1
ATOM 1549 C C . ILE B 1 74 ? -2.801 -8.148 15.445 1 97.38 74 ILE B C 1
ATOM 1551 O O . ILE B 1 74 ? -3.33 -7.297 14.727 1 97.38 74 ILE B O 1
ATOM 1555 N N . ASN B 1 75 ? -1.921 -7.816 16.391 1 95.69 75 ASN B N 1
ATOM 1556 C CA . ASN B 1 75 ? -1.593 -6.418 16.641 1 95.69 75 ASN B CA 1
ATOM 1557 C C . ASN B 1 75 ? -0.112 -6.137 16.406 1 95.69 75 ASN B C 1
ATOM 1559 O O . ASN B 1 75 ? 0.291 -4.98 16.25 1 95.69 75 ASN B O 1
ATOM 1563 N N . GLN B 1 76 ? 0.658 -7.18 16.438 1 95.5 76 GLN B N 1
ATOM 1564 C CA . GLN B 1 76 ? 2.086 -7 16.203 1 95.5 76 GLN B CA 1
ATOM 1565 C C . GLN B 1 76 ? 2.393 -6.906 14.703 1 95.5 76 GLN B C 1
ATOM 1567 O O . GLN B 1 76 ? 1.783 -7.609 13.898 1 95.5 76 GLN B O 1
ATOM 1572 N N . GLY B 1 77 ? 3.408 -6.074 14.312 1 95.69 77 GLY B N 1
ATOM 1573 C CA . GLY B 1 77 ? 3.84 -5.992 12.922 1 95.69 77 GLY B CA 1
ATOM 1574 C C . GLY B 1 77 ? 2.895 -5.184 12.055 1 95.69 77 GLY B C 1
ATOM 1575 O O . GLY B 1 77 ? 2.904 -5.316 10.828 1 95.69 77 GLY B O 1
ATOM 1576 N N . VAL B 1 78 ? 2.049 -4.402 12.797 1 97.25 78 VAL B N 1
ATOM 1577 C CA . VAL B 1 78 ? 1.052 -3.639 12.055 1 97.25 78 VAL B CA 1
ATOM 1578 C C . VAL B 1 78 ? 1.469 -2.172 11.984 1 97.25 78 VAL B C 1
ATOM 1580 O O . VAL B 1 78 ? 1.859 -1.581 12.992 1 97.25 78 VAL B O 1
ATOM 1583 N N . GLN B 1 79 ? 1.536 -1.645 10.797 1 95 79 GLN B N 1
ATOM 1584 C CA . GLN B 1 79 ? 1.715 -0.214 10.57 1 95 79 GLN B CA 1
ATOM 1585 C C . GLN B 1 79 ? 0.596 0.349 9.695 1 95 79 GLN B C 1
ATOM 1587 O O . GLN B 1 79 ? 0.378 -0.12 8.578 1 95 79 GLN B O 1
ATOM 1592 N N . THR B 1 80 ? -0.135 1.366 10.188 1 95.69 80 THR B N 1
ATOM 1593 C CA . THR B 1 80 ? -1.224 1.995 9.445 1 95.69 80 THR B CA 1
ATOM 1594 C C . THR B 1 80 ? -0.955 3.484 9.25 1 95.69 80 THR B C 1
ATOM 1596 O O . THR B 1 80 ? -0.588 4.184 10.195 1 95.69 80 THR B O 1
ATOM 1599 N N . THR B 1 81 ? -1.11 3.953 8 1 94.62 81 THR B N 1
ATOM 1600 C CA . THR B 1 81 ? -0.895 5.367 7.723 1 94.62 81 THR B CA 1
ATOM 1601 C C . THR B 1 81 ? -2.117 6.191 8.117 1 94.62 81 THR B C 1
ATOM 1603 O O . THR B 1 81 ? -3.229 5.664 8.195 1 94.62 81 THR B O 1
ATOM 1606 N N . GLN B 1 82 ? -1.814 7.492 8.367 1 92.94 82 GLN B N 1
ATOM 1607 C CA . GLN B 1 82 ? -2.943 8.406 8.5 1 92.94 82 GLN B CA 1
ATOM 1608 C C . GLN B 1 82 ? -3.664 8.586 7.168 1 92.94 82 GLN B C 1
ATOM 1610 O O . GLN B 1 82 ? -3.027 8.641 6.113 1 92.94 82 GLN B O 1
ATOM 1615 N N . PRO B 1 83 ? -4.988 8.68 7.27 1 95.81 83 PRO B N 1
ATOM 1616 C CA . PRO B 1 83 ? -5.715 8.93 6.02 1 95.81 83 PRO B CA 1
ATOM 1617 C C . PRO B 1 83 ? -5.289 10.227 5.336 1 95.81 83 PRO B C 1
ATOM 1619 O O . PRO B 1 83 ? -5.043 11.227 6.008 1 95.81 83 PRO B O 1
ATOM 1622 N N . ALA B 1 84 ? -5.137 10.133 4.066 1 93.56 84 ALA B N 1
ATOM 1623 C CA . ALA B 1 84 ? -4.793 11.297 3.25 1 93.56 84 ALA B CA 1
ATOM 1624 C C . ALA B 1 84 ? -5.949 11.68 2.336 1 93.56 84 ALA B C 1
ATOM 1626 O O . ALA B 1 84 ? -6.535 10.828 1.668 1 93.56 84 ALA B O 1
ATOM 1627 N N . LYS B 1 85 ? -6.25 12.953 2.326 1 93.75 85 LYS B N 1
ATOM 1628 C CA . LYS B 1 85 ? -7.316 13.43 1.454 1 93.75 85 LYS B CA 1
ATOM 1629 C C . LYS B 1 85 ? -6.879 13.43 -0.007 1 93.75 85 LYS B C 1
ATOM 1631 O O . LYS B 1 85 ? -5.762 13.852 -0.325 1 93.75 85 LYS B O 1
ATOM 1636 N N . GLN B 1 86 ? -7.77 12.883 -0.782 1 91.25 86 GLN B N 1
ATOM 1637 C CA . GLN B 1 86 ? -7.5 12.828 -2.215 1 91.25 86 GLN B CA 1
ATOM 1638 C C . GLN B 1 86 ? -8.133 14.016 -2.938 1 91.25 86 GLN B C 1
ATOM 1640 O O . GLN B 1 86 ? -8.773 14.859 -2.312 1 91.25 86 GLN B O 1
ATOM 1645 N N . SER B 1 87 ? -7.879 14.156 -4.262 1 89.25 87 SER B N 1
ATOM 1646 C CA . SER B 1 87 ? -8.359 15.273 -5.07 1 89.25 87 SER B CA 1
ATOM 1647 C C . SER B 1 87 ? -9.883 15.297 -5.129 1 89.25 87 SER B C 1
ATOM 1649 O O . SER B 1 87 ? -10.492 16.359 -5.309 1 89.25 87 SER B O 1
ATOM 1651 N N . ASP B 1 88 ? -10.602 14.172 -4.984 1 92.12 88 ASP B N 1
ATOM 1652 C CA . ASP B 1 88 ? -12.055 14.102 -5.016 1 92.12 88 ASP B CA 1
ATOM 1653 C C . ASP B 1 88 ? -12.648 14.312 -3.623 1 92.12 88 ASP B C 1
ATOM 1655 O O . ASP B 1 88 ? -13.828 14.039 -3.395 1 92.12 88 ASP B O 1
ATOM 1659 N N . ASN B 1 89 ? -11.828 14.656 -2.66 1 94.12 89 ASN B N 1
ATOM 1660 C CA . ASN B 1 89 ? -12.188 15.008 -1.292 1 94.12 89 ASN B CA 1
ATOM 1661 C C . ASN B 1 89 ? -12.461 13.766 -0.448 1 94.12 89 ASN B C 1
ATOM 1663 O O . ASN B 1 89 ? -12.922 13.875 0.688 1 94.12 89 ASN B O 1
ATOM 1667 N N . LYS B 1 90 ? -12.25 12.602 -1.021 1 96.5 90 LYS B N 1
ATOM 1668 C CA . LYS B 1 90 ? -12.297 11.359 -0.252 1 96.5 90 LYS B CA 1
ATOM 1669 C C . LYS B 1 90 ? -10.906 10.984 0.265 1 96.5 90 LYS B C 1
ATOM 1671 O O . LYS B 1 90 ? -9.93 11.688 0.006 1 96.5 90 LYS B O 1
ATOM 1676 N N . TYR B 1 91 ? -10.898 9.945 1.082 1 96.75 91 TYR B N 1
ATOM 1677 C CA . TYR B 1 91 ? -9.656 9.656 1.776 1 96.75 91 TYR B CA 1
ATOM 1678 C C . TYR B 1 91 ? -9.102 8.297 1.356 1 96.75 91 TYR B C 1
ATOM 1680 O O . TYR B 1 91 ? -9.844 7.441 0.873 1 96.75 91 TYR B O 1
ATOM 1688 N N . MET B 1 92 ? -7.809 8.211 1.52 1 96.44 92 MET B N 1
ATOM 1689 C CA . MET B 1 92 ? -7.062 6.973 1.292 1 96.44 92 MET B CA 1
ATOM 1690 C C . MET B 1 92 ? -6.137 6.672 2.467 1 96.44 92 MET B C 1
ATOM 1692 O O . MET B 1 92 ? -5.594 7.59 3.086 1 96.44 92 MET B O 1
ATOM 1696 N N . ALA B 1 93 ? -5.984 5.438 2.805 1 96.69 93 ALA B N 1
ATOM 1697 C CA . ALA B 1 93 ? -5.059 4.965 3.826 1 96.69 93 ALA B CA 1
ATOM 1698 C C . ALA B 1 93 ? -4.586 3.545 3.527 1 96.69 93 ALA B C 1
ATOM 1700 O O . ALA B 1 93 ? -5.168 2.855 2.688 1 96.69 93 ALA B O 1
ATOM 1701 N N . SER B 1 94 ? -3.539 3.164 4.109 1 97.5 94 SER B N 1
ATOM 1702 C CA . SER B 1 94 ? -3.033 1.803 3.963 1 97.5 94 SER B CA 1
ATOM 1703 C C . SER B 1 94 ? -2.578 1.234 5.305 1 97.5 94 SER B C 1
ATOM 1705 O O . SER B 1 94 ? -2.121 1.976 6.176 1 97.5 94 SER B O 1
ATOM 1707 N N . SER B 1 95 ? -2.771 0.017 5.492 1 97.75 95 SER B N 1
ATOM 1708 C CA . SER B 1 95 ? -2.248 -0.733 6.629 1 97.75 95 SER B CA 1
ATOM 1709 C C . SER B 1 95 ? -1.374 -1.896 6.172 1 97.75 95 SER B C 1
ATOM 1711 O O . SER B 1 95 ? -1.677 -2.549 5.172 1 97.75 95 SER B O 1
ATOM 1713 N N . TYR B 1 96 ? -0.35 -2.107 6.832 1 98.25 96 TYR B N 1
ATOM 1714 C CA . TYR B 1 96 ? 0.639 -3.125 6.492 1 98.25 96 TYR B CA 1
ATOM 1715 C C . TYR B 1 96 ? 0.822 -4.113 7.637 1 98.25 96 TYR B C 1
ATOM 1717 O O . TYR B 1 96 ? 1.073 -3.713 8.773 1 98.25 96 TYR B O 1
ATOM 1725 N N . LEU B 1 97 ? 0.66 -5.352 7.344 1 98.31 97 LEU B N 1
ATOM 1726 C CA . LEU B 1 97 ? 0.944 -6.422 8.297 1 98.31 97 LEU B CA 1
ATOM 1727 C C . LEU B 1 97 ? 2.203 -7.184 7.895 1 98.31 97 LEU B C 1
ATOM 1729 O O . LEU B 1 97 ? 2.244 -7.812 6.836 1 98.31 97 LEU B O 1
ATOM 1733 N N . THR B 1 98 ? 3.213 -7.102 8.68 1 97.56 98 THR B N 1
ATOM 1734 C CA . THR B 1 98 ? 4.465 -7.805 8.414 1 97.56 98 THR B CA 1
ATOM 1735 C C . THR B 1 98 ? 4.539 -9.094 9.227 1 97.56 98 THR B C 1
ATOM 1737 O O . THR B 1 98 ? 4.414 -9.07 10.453 1 97.56 98 THR B O 1
ATOM 1740 N N . LEU B 1 99 ? 4.766 -10.164 8.516 1 97.75 99 LEU B N 1
ATOM 1741 C CA . LEU B 1 99 ? 4.938 -11.5 9.078 1 97.75 99 LEU B CA 1
ATOM 1742 C C . LEU B 1 99 ? 6.234 -12.133 8.586 1 97.75 99 LEU B C 1
ATOM 1744 O O . LEU B 1 99 ? 6.902 -11.586 7.703 1 97.75 99 LEU B O 1
ATOM 1748 N N . THR B 1 100 ? 6.609 -13.234 9.242 1 97.44 100 THR B N 1
ATOM 1749 C CA . THR B 1 100 ? 7.582 -14.109 8.602 1 97.44 100 THR B CA 1
ATOM 1750 C C . THR B 1 100 ? 6.91 -14.969 7.531 1 97.44 100 THR B C 1
ATOM 1752 O O . THR B 1 100 ? 5.707 -15.211 7.59 1 97.44 100 THR B O 1
ATOM 1755 N N . PRO B 1 101 ? 7.758 -15.414 6.551 1 96.75 101 PRO B N 1
ATOM 1756 C CA . PRO B 1 101 ? 7.172 -16.312 5.555 1 96.75 101 PRO B CA 1
ATOM 1757 C C . PRO B 1 101 ? 6.52 -17.547 6.184 1 96.75 101 PRO B C 1
ATOM 1759 O O . PRO B 1 101 ? 5.461 -17.984 5.73 1 96.75 101 PRO B O 1
ATOM 1762 N N . ASP B 1 102 ? 7.07 -18.062 7.273 1 97 102 ASP B N 1
ATOM 1763 C CA . ASP B 1 102 ? 6.5 -19.219 7.953 1 97 102 ASP B CA 1
ATOM 1764 C C . ASP B 1 102 ? 5.145 -18.891 8.57 1 97 102 ASP B C 1
ATOM 1766 O O . ASP B 1 102 ? 4.195 -19.656 8.453 1 97 102 ASP B O 1
ATOM 1770 N N . GLN B 1 103 ? 5.066 -17.75 9.203 1 96.56 103 GLN B N 1
ATOM 1771 C CA . GLN B 1 103 ? 3.797 -17.312 9.766 1 96.56 103 GLN B CA 1
ATOM 1772 C C . GLN B 1 103 ? 2.742 -17.141 8.68 1 96.56 103 GLN B C 1
ATOM 1774 O O . GLN B 1 103 ? 1.607 -17.594 8.82 1 96.56 103 GLN B O 1
ATOM 1779 N N . TRP B 1 104 ? 3.119 -16.547 7.586 1 96.44 104 TRP B N 1
ATOM 1780 C CA . TRP B 1 104 ? 2.223 -16.297 6.461 1 96.44 104 TRP B CA 1
ATOM 1781 C C . TRP B 1 104 ? 1.681 -17.609 5.895 1 96.44 104 TRP B C 1
ATOM 1783 O O . TRP B 1 104 ? 0.467 -17.766 5.746 1 96.44 104 TRP B O 1
ATOM 1793 N N . ARG B 1 105 ? 2.537 -18.531 5.73 1 95.12 105 ARG B N 1
ATOM 1794 C CA . ARG B 1 105 ? 2.162 -19.781 5.09 1 95.12 105 ARG B CA 1
ATOM 1795 C C . ARG B 1 105 ? 1.371 -20.672 6.043 1 95.12 105 ARG B C 1
ATOM 1797 O O . ARG B 1 105 ? 0.657 -21.578 5.609 1 95.12 105 ARG B O 1
ATOM 1804 N N . SER B 1 106 ? 1.543 -20.438 7.32 1 96.31 106 SER B N 1
ATOM 1805 C CA . SER B 1 106 ? 0.921 -21.312 8.312 1 96.31 106 SER B CA 1
ATOM 1806 C C . SER B 1 106 ? -0.543 -20.953 8.531 1 96.31 106 SER B C 1
ATOM 1808 O O . SER B 1 106 ? -1.31 -21.734 9.086 1 96.31 106 SER B O 1
ATOM 1810 N N . HIS B 1 107 ? -0.919 -19.719 8.172 1 97.25 107 HIS B N 1
ATOM 1811 C CA . HIS B 1 107 ? -2.303 -19.297 8.367 1 97.25 107 HIS B CA 1
ATOM 1812 C C . HIS B 1 107 ? -3.168 -19.672 7.172 1 97.25 107 HIS B C 1
ATOM 1814 O O . HIS B 1 107 ? -2.697 -19.656 6.031 1 97.25 107 HIS B O 1
ATOM 1820 N N . ARG B 1 108 ? -4.43 -19.984 7.469 1 96.19 108 ARG B N 1
ATOM 1821 C CA . ARG B 1 108 ? -5.395 -20.281 6.41 1 96.19 108 ARG B CA 1
ATOM 1822 C C . ARG B 1 108 ? -5.902 -19 5.766 1 96.19 108 ARG B C 1
ATOM 1824 O O . ARG B 1 108 ? -6.176 -18.969 4.562 1 96.19 108 ARG B O 1
ATOM 1831 N N . ARG B 1 109 ? -6.008 -18.031 6.664 1 96.62 109 ARG B N 1
ATOM 1832 C CA . ARG B 1 109 ? -6.578 -16.797 6.164 1 96.62 109 ARG B CA 1
ATOM 1833 C C . ARG B 1 109 ? -6.062 -15.594 6.961 1 96.62 109 ARG B C 1
ATOM 1835 O O . ARG B 1 109 ? -5.949 -15.664 8.188 1 96.62 109 ARG B O 1
ATOM 1842 N N . ILE B 1 110 ? -5.715 -14.562 6.273 1 97.56 110 ILE B N 1
ATOM 1843 C CA . ILE B 1 110 ? -5.402 -13.266 6.852 1 97.56 110 ILE B CA 1
ATOM 1844 C C . ILE B 1 110 ? -6.465 -12.242 6.445 1 97.56 110 ILE B C 1
ATOM 1846 O O . ILE B 1 110 ? -6.809 -12.133 5.27 1 97.56 110 ILE B O 1
ATOM 1850 N N . SER B 1 111 ? -7.039 -11.555 7.438 1 98.38 111 SER B N 1
ATOM 1851 C CA . SER B 1 111 ? -8.133 -10.625 7.148 1 98.38 111 SER B CA 1
ATOM 1852 C C . SER B 1 111 ? -7.793 -9.219 7.613 1 98.38 111 SER B C 1
ATOM 1854 O O . SER B 1 111 ? -7.109 -9.031 8.625 1 98.38 111 SER B O 1
ATOM 1856 N N . CYS B 1 112 ? -8.227 -8.266 6.82 1 98.69 112 CYS B N 1
ATOM 1857 C CA . CYS B 1 112 ? -8.242 -6.855 7.195 1 98.69 112 CYS B CA 1
ATOM 1858 C C . CYS B 1 112 ? -9.672 -6.371 7.43 1 98.69 112 CYS B C 1
ATOM 1860 O O . CYS B 1 112 ? -10.5 -6.414 6.523 1 98.69 112 CYS B O 1
ATOM 1862 N N . GLN B 1 113 ? -9.93 -5.93 8.641 1 98.75 113 GLN B N 1
ATOM 1863 C CA . GLN B 1 113 ? -11.234 -5.398 9.023 1 98.75 113 GLN B CA 1
ATOM 1864 C C . GLN B 1 113 ? -11.188 -3.881 9.188 1 98.75 113 GLN B C 1
ATOM 1866 O O . GLN B 1 113 ? -10.32 -3.357 9.898 1 98.75 113 GLN B O 1
ATOM 1871 N N . VAL B 1 114 ? -12.18 -3.248 8.539 1 98.81 114 VAL B N 1
ATOM 1872 C CA . VAL B 1 114 ? -12.211 -1.79 8.578 1 98.81 114 VAL B CA 1
ATOM 1873 C C . VAL B 1 114 ? -13.547 -1.318 9.141 1 98.81 114 VAL B C 1
ATOM 1875 O O . VAL B 1 114 ? -14.609 -1.667 8.617 1 98.81 114 VAL B O 1
ATOM 1878 N N . GLU B 1 115 ? -13.461 -0.594 10.188 1 98.75 115 GLU B N 1
ATOM 1879 C CA . GLU B 1 115 ? -14.641 0.066 10.75 1 98.75 115 GLU B CA 1
ATOM 1880 C C . GLU B 1 115 ? -14.742 1.512 10.273 1 98.75 115 GLU B C 1
ATOM 1882 O O . GLU B 1 115 ? -13.797 2.291 10.43 1 98.75 115 GLU B O 1
ATOM 1887 N N . HIS B 1 116 ? -15.844 1.771 9.703 1 98.56 116 HIS B N 1
ATOM 1888 C CA . HIS B 1 116 ? -16.125 3.109 9.195 1 98.56 116 HIS B CA 1
ATOM 1889 C C . HIS B 1 116 ? -17.578 3.48 9.391 1 98.56 116 HIS B C 1
ATOM 1891 O O . HIS B 1 116 ? -18.469 2.617 9.328 1 98.56 116 HIS B O 1
ATOM 1897 N N . GLU B 1 117 ? -17.844 4.754 9.633 1 97.69 117 GLU B N 1
ATOM 1898 C CA . GLU B 1 117 ? -19.188 5.207 9.969 1 97.69 117 GLU B CA 1
ATOM 1899 C C . GLU B 1 117 ? -20.172 4.934 8.828 1 97.69 117 GLU B C 1
ATOM 1901 O O . GLU B 1 117 ? -21.375 4.758 9.062 1 97.69 117 GLU B O 1
ATOM 1906 N N . ALA B 1 118 ? -19.672 4.863 7.633 1 97.62 118 ALA B N 1
ATOM 1907 C CA . ALA B 1 118 ? -20.547 4.633 6.488 1 97.62 118 ALA B CA 1
ATOM 1908 C C . ALA B 1 118 ? -20.734 3.143 6.227 1 97.62 118 ALA B C 1
ATOM 1910 O O . ALA B 1 118 ? -21.531 2.748 5.371 1 97.62 118 ALA B O 1
ATOM 1911 N N . GLY B 1 119 ? -19.938 2.244 6.891 1 97.94 119 GLY B N 1
ATOM 1912 C CA . GLY B 1 119 ? -20.047 0.804 6.723 1 97.94 119 GLY B CA 1
ATOM 1913 C C . GLY B 1 119 ? -18.75 0.069 7.012 1 97.94 119 GLY B C 1
ATOM 1914 O O . GLY B 1 119 ? -17.672 0.502 6.59 1 97.94 119 GLY B O 1
ATOM 1915 N N . ASN B 1 120 ? -18.922 -1.012 7.746 1 98.06 120 ASN B N 1
ATOM 1916 C CA . ASN B 1 120 ? -17.766 -1.865 8.008 1 98.06 120 ASN B CA 1
ATOM 1917 C C . ASN B 1 120 ? -17.453 -2.768 6.82 1 98.06 120 ASN B C 1
ATOM 1919 O O . ASN B 1 120 ? -18.359 -3.271 6.16 1 98.06 120 ASN B O 1
ATOM 1923 N N . VAL B 1 121 ? -16.219 -2.916 6.582 1 98.12 121 VAL B N 1
ATOM 1924 C CA . VAL B 1 121 ? -15.773 -3.758 5.477 1 98.12 121 VAL B CA 1
ATOM 1925 C C . VAL B 1 121 ? -14.703 -4.73 5.957 1 98.12 121 VAL B C 1
ATOM 1927 O O . VAL B 1 121 ? -13.836 -4.359 6.758 1 98.12 121 VAL B O 1
ATOM 1930 N N . GLU B 1 122 ? -14.758 -6.008 5.477 1 97.75 122 GLU B N 1
ATOM 1931 C CA . GLU B 1 122 ? -13.719 -7 5.738 1 97.75 122 GLU B CA 1
ATOM 1932 C C . GLU B 1 122 ? -13.32 -7.738 4.465 1 97.75 122 GLU B C 1
ATOM 1934 O O . GLU B 1 122 ? -14.188 -8.156 3.689 1 97.75 122 GLU B O 1
ATOM 1939 N N . LYS B 1 123 ? -12.062 -7.793 4.234 1 97.06 123 LYS B N 1
ATOM 1940 C CA . LYS B 1 123 ? -11.508 -8.594 3.148 1 97.06 123 LYS B CA 1
ATOM 1941 C C . LYS B 1 123 ? -10.484 -9.594 3.672 1 97.06 123 LYS B C 1
ATOM 1943 O O . LYS B 1 123 ? -9.836 -9.359 4.691 1 97.06 123 LYS B O 1
ATOM 1948 N N . SER B 1 124 ? -10.344 -10.711 2.984 1 96.25 124 SER B N 1
ATOM 1949 C CA . SER B 1 124 ? -9.438 -11.758 3.43 1 96.25 124 SER B CA 1
ATOM 1950 C C . SER B 1 124 ? -8.602 -12.297 2.273 1 96.25 124 SER B C 1
ATOM 1952 O O . SER B 1 124 ? -9 -12.188 1.11 1 96.25 124 SER B O 1
ATOM 1954 N N . LEU B 1 125 ? -7.457 -12.812 2.641 1 95.12 125 LEU B N 1
ATOM 1955 C CA . LEU B 1 125 ? -6.551 -13.492 1.718 1 95.12 125 LEU B CA 1
ATOM 1956 C C . LEU B 1 125 ? -6.125 -14.844 2.271 1 95.12 125 LEU B C 1
ATOM 1958 O O . LEU B 1 125 ? -5.863 -14.977 3.469 1 95.12 125 LEU B O 1
ATOM 1962 N N . ALA B 1 126 ? -6.152 -15.766 1.38 1 93.44 126 ALA B N 1
ATOM 1963 C CA . ALA B 1 126 ? -5.602 -17.078 1.716 1 93.44 126 ALA B CA 1
ATOM 1964 C C . ALA B 1 126 ? -4.227 -17.266 1.084 1 93.44 126 ALA B C 1
ATOM 1966 O O . ALA B 1 126 ? -4.082 -17.188 -0.138 1 93.44 126 ALA B O 1
ATOM 1967 N N . PRO B 1 127 ? -3.184 -17.516 1.911 1 91.75 127 PRO B N 1
ATOM 1968 C CA . PRO B 1 127 ? -1.859 -17.766 1.339 1 91.75 127 PRO B CA 1
ATOM 1969 C C . PRO B 1 127 ? -1.881 -18.828 0.245 1 91.75 127 PRO B C 1
ATOM 1971 O O . PRO B 1 127 ? -1.119 -18.75 -0.721 1 91.75 127 PRO B O 1
ATOM 1974 N N . SER B 1 128 ? -2.746 -19.781 0.333 1 84.5 128 SER B N 1
ATOM 1975 C CA . SER B 1 128 ? -2.822 -20.875 -0.637 1 84.5 128 SER B CA 1
ATOM 1976 C C . SER B 1 128 ? -3.289 -20.359 -1.998 1 84.5 128 SER B C 1
ATOM 1978 O O . SER B 1 128 ? -3.066 -21.016 -3.018 1 84.5 128 SER B O 1
ATOM 1980 N N . GLU B 1 129 ? -3.918 -19.188 -2.021 1 76.38 129 GLU B N 1
ATOM 1981 C CA . GLU B 1 129 ? -4.422 -18.625 -3.273 1 76.38 129 GLU B CA 1
ATOM 1982 C C . GLU B 1 129 ? -3.363 -17.766 -3.957 1 76.38 129 GLU B C 1
ATOM 1984 O O . GLU B 1 129 ? -3.594 -17.25 -5.047 1 76.38 129 GLU B O 1
ATOM 1989 N N . CYS B 1 130 ? -2.279 -17.469 -3.275 1 72.94 130 CYS B N 1
ATOM 1990 C CA . CYS B 1 130 ? -1.229 -16.609 -3.805 1 72.94 130 CYS B CA 1
ATOM 1991 C C . CYS B 1 130 ? -0.027 -17.422 -4.262 1 72.94 130 CYS B C 1
ATOM 1993 O O . CYS B 1 130 ? 0.907 -16.891 -4.855 1 72.94 130 CYS B O 1
ATOM 1995 N N . SER B 1 131 ? 0.031 -18.781 -4.141 1 56.25 131 SER B N 1
ATOM 1996 C CA . SER B 1 131 ? 1.132 -19.688 -4.457 1 56.25 131 SER B CA 1
ATOM 1997 C C . SER B 1 131 ? 1.152 -20.031 -5.941 1 56.25 131 SER B C 1
ATOM 1999 O O . SER B 1 131 ? 0.106 -20.062 -6.594 1 56.25 131 SER B O 1
#

Radius of gyration: 22.61 Å; Cα contacts (8 Å, |Δi|>4): 537; chains: 2; bounding box: 71×56×55 Å

Nearest PDB structures (foldseek):
  7ox1-assembly4_L  TM=9.731E-01  e=3.395E-16  Homo sapiens
  7n0x-assembly1_L  TM=9.637E-01  e=4.013E-16  Macaca mulatta
  6umi-assembly1_L  TM=8.952E-01  e=2.431E-16  Homo sapiens
  2xwt-assembly1_B  TM=8.940E-01  e=1.156E-15  Homo sapiens
  6qn7-assembly1_L  TM=8.873E-01  e=2.667E-15  Bos taurus